Protein AF-A0A933ZRJ1-F1 (afdb_monomer_lite)

Secondary structure (DSSP, 8-state):
--------------------------S----PPPP-TTPEEESSTTTT-EEEE-GGGT-SEE-SSEEEEEEE--TTS-EEEEEEEEEES--STTSEEEEETTEEEEEPPPTTSSS-PPEEEEEPGGG--TTSEEEEEEEETT--TTSPPPPEEEEEEEEEEEEPP---HHHHHHHHHHHHHHHHHHHTSSS--HHHHHHHHHHHHHHHHHHHT-SSPPTTHHHHHHHHHHHHHHHHHHHHHHHHHHHHHHHTT-HHHHHHHHHHHHTT--STTSHHHHHHHHHHHHHHHHHHHS--

pLDDT: mean 83.8, std 17.71, range [32.28, 97.94]

Structure (mmCIF, N/CA/C/O backbone):
data_AF-A0A933ZRJ1-F1
#
_entry.id   AF-A0A933ZRJ1-F1
#
loop_
_atom_site.group_PDB
_atom_site.id
_atom_site.type_symbol
_atom_site.label_atom_id
_atom_site.label_alt_id
_atom_site.label_comp_id
_atom_site.label_asym_id
_atom_site.label_entity_id
_atom_site.label_seq_id
_atom_site.pdbx_PDB_ins_code
_atom_site.Cartn_x
_atom_site.Cartn_y
_atom_site.Cartn_z
_atom_site.occupancy
_atom_site.B_iso_or_equiv
_atom_site.auth_seq_id
_atom_site.auth_comp_id
_atom_site.auth_asym_id
_atom_site.auth_atom_id
_atom_site.pdbx_PDB_model_num
ATOM 1 N N . MET A 1 1 ? 59.105 -4.769 76.595 1.00 37.81 1 MET A N 1
ATOM 2 C CA . MET A 1 1 ? 60.491 -4.328 76.870 1.00 37.81 1 MET A CA 1
ATOM 3 C C . MET A 1 1 ? 60.969 -3.482 75.703 1.00 37.81 1 MET A C 1
ATOM 5 O O . MET A 1 1 ? 60.705 -3.876 74.581 1.00 37.81 1 MET A O 1
ATOM 9 N N . SER A 1 2 ? 61.601 -2.345 76.020 1.00 37.81 2 SER A N 1
ATOM 10 C CA . SER A 1 2 ? 62.546 -1.531 75.225 1.00 37.81 2 SER A CA 1
ATOM 11 C C . SER A 1 2 ? 62.260 -1.289 73.738 1.00 37.81 2 SER A C 1
ATOM 13 O O . SER A 1 2 ? 62.270 -2.204 72.933 1.00 37.81 2 SER A O 1
ATOM 15 N N . ARG A 1 3 ? 61.947 -0.042 73.359 1.00 34.44 3 ARG A N 1
ATOM 16 C CA . ARG A 1 3 ? 62.909 1.022 72.966 1.00 34.44 3 ARG A CA 1
ATOM 17 C C . ARG A 1 3 ? 63.659 0.650 71.675 1.00 34.44 3 ARG A C 1
ATOM 19 O O . ARG A 1 3 ? 64.372 -0.336 71.677 1.00 34.44 3 ARG A O 1
ATOM 26 N N . ALA A 1 4 ? 63.509 1.329 70.541 1.00 35.00 4 ALA A N 1
ATOM 27 C CA . ALA A 1 4 ? 63.627 2.759 70.214 1.00 35.00 4 ALA A CA 1
ATOM 28 C C . ALA A 1 4 ? 64.849 2.955 69.299 1.00 35.00 4 ALA A C 1
ATOM 30 O O . ALA A 1 4 ? 65.874 2.321 69.528 1.00 35.00 4 ALA A O 1
ATOM 31 N N . ARG A 1 5 ? 64.735 3.957 68.411 1.00 36.25 5 ARG A N 1
ATOM 32 C CA . ARG A 1 5 ? 65.813 4.663 67.686 1.00 36.25 5 ARG A CA 1
ATOM 33 C C . ARG A 1 5 ? 66.458 3.877 66.541 1.00 36.25 5 ARG A C 1
ATOM 35 O O . ARG A 1 5 ? 66.619 2.676 66.632 1.00 36.25 5 ARG A O 1
ATOM 42 N N . SER A 1 6 ? 66.943 4.471 65.460 1.00 33.31 6 SER A N 1
ATOM 43 C CA . SER A 1 6 ? 66.844 5.794 64.834 1.00 33.31 6 SER A CA 1
ATOM 44 C C . SER A 1 6 ? 67.725 5.682 63.584 1.00 33.31 6 SER A C 1
ATOM 46 O O . SER A 1 6 ? 68.809 5.126 63.683 1.00 33.31 6 SER A O 1
ATOM 48 N N . ALA A 1 7 ? 67.259 6.252 62.472 1.00 34.75 7 ALA A N 1
ATOM 49 C CA . ALA A 1 7 ? 68.009 7.064 61.507 1.00 34.75 7 ALA A CA 1
ATOM 50 C C . ALA A 1 7 ? 69.385 6.600 60.970 1.00 34.75 7 ALA A C 1
ATOM 52 O O . ALA A 1 7 ? 70.335 6.459 61.727 1.00 34.75 7 ALA A O 1
ATOM 53 N N . ALA A 1 8 ? 69.535 6.585 59.640 1.00 35.47 8 ALA A N 1
ATOM 54 C CA . ALA A 1 8 ? 70.467 7.450 58.890 1.00 35.47 8 ALA A CA 1
ATOM 55 C C . ALA A 1 8 ? 70.560 7.024 57.411 1.00 35.47 8 ALA A C 1
ATOM 57 O O . ALA A 1 8 ? 70.329 5.874 57.055 1.00 35.47 8 ALA A O 1
ATOM 58 N N . ALA A 1 9 ? 70.862 8.009 56.571 1.00 36.50 9 ALA A N 1
ATOM 59 C CA . ALA A 1 9 ? 70.810 8.017 55.116 1.00 36.50 9 ALA A CA 1
ATOM 60 C C . ALA A 1 9 ? 72.123 7.596 54.423 1.00 36.50 9 ALA A C 1
ATOM 62 O O . ALA A 1 9 ? 73.186 7.705 55.023 1.00 36.50 9 ALA A O 1
ATOM 63 N N . ALA A 1 10 ? 72.036 7.244 53.132 1.00 37.94 10 ALA A N 1
ATOM 64 C CA . ALA A 1 10 ? 73.018 7.511 52.057 1.00 37.94 10 ALA A CA 1
ATOM 65 C C . ALA A 1 10 ? 72.392 7.050 50.716 1.00 37.94 10 ALA A C 1
ATOM 67 O O . ALA A 1 10 ? 72.001 5.896 50.594 1.00 37.94 10 ALA A O 1
ATOM 68 N N . VAL A 1 11 ? 71.970 7.943 49.812 1.00 40.00 11 VAL A N 1
ATOM 69 C CA . VAL A 1 11 ? 72.713 8.527 48.668 1.00 40.00 11 VAL A CA 1
ATOM 70 C C . VAL A 1 11 ? 73.372 7.489 47.745 1.00 40.00 11 VAL A C 1
ATOM 72 O O . VAL A 1 11 ? 74.378 6.885 48.097 1.00 40.00 11 VAL A O 1
ATOM 75 N N . GLY A 1 12 ? 72.846 7.380 46.519 1.00 32.28 12 GLY A N 1
ATOM 76 C CA . GLY A 1 12 ? 73.461 6.686 45.385 1.00 32.28 12 GLY A CA 1
ATOM 77 C C . GLY A 1 12 ? 72.698 6.977 44.085 1.00 32.28 12 GLY A C 1
ATOM 78 O O . GLY A 1 12 ? 71.516 6.680 43.982 1.00 32.28 12 GLY A O 1
ATOM 79 N N . PHE A 1 13 ? 73.372 7.637 43.146 1.00 33.53 13 PHE A N 1
ATOM 80 C CA . PHE A 1 13 ? 72.887 8.221 41.887 1.00 33.53 13 PHE A CA 1
ATOM 81 C C . PHE A 1 13 ? 72.583 7.198 40.766 1.00 33.53 13 PHE A C 1
ATOM 83 O O . PHE A 1 13 ? 73.033 6.061 40.840 1.00 33.53 13 PHE A O 1
ATOM 90 N N . THR A 1 14 ? 71.996 7.720 39.670 1.00 37.69 14 THR A N 1
ATOM 91 C CA . THR A 1 14 ? 71.910 7.237 38.257 1.00 37.69 14 THR A CA 1
ATOM 92 C C . THR A 1 14 ? 70.630 6.503 37.825 1.00 37.69 14 THR A C 1
ATOM 94 O O . THR A 1 14 ? 70.103 5.712 38.587 1.00 37.69 14 THR A O 1
ATOM 97 N N . VAL A 1 15 ? 70.041 6.664 36.628 1.00 36.56 15 VAL A N 1
ATOM 98 C CA . VAL A 1 15 ? 70.121 7.585 35.465 1.00 36.56 15 VAL A CA 1
ATOM 99 C C . VAL A 1 15 ? 68.813 7.354 34.661 1.00 36.56 15 VAL A C 1
ATOM 101 O O . VAL A 1 15 ? 68.332 6.231 34.602 1.00 36.56 15 VAL A O 1
ATOM 104 N N . ALA A 1 16 ? 68.273 8.433 34.077 1.00 36.16 16 ALA A N 1
ATOM 105 C CA . ALA A 1 16 ? 67.402 8.577 32.891 1.00 36.16 16 ALA A CA 1
ATOM 106 C C . ALA A 1 16 ? 66.439 7.452 32.426 1.00 36.16 16 ALA A C 1
ATOM 108 O O . ALA A 1 16 ? 66.857 6.345 32.117 1.00 36.16 16 ALA A O 1
ATOM 109 N N . ALA A 1 17 ? 65.189 7.828 32.116 1.00 39.41 17 ALA A N 1
ATOM 110 C CA . ALA A 1 17 ? 64.726 8.089 30.736 1.00 39.41 17 ALA A CA 1
ATOM 111 C C . ALA A 1 17 ? 63.196 7.941 30.585 1.00 39.41 17 ALA A C 1
ATOM 113 O O . ALA A 1 17 ? 62.624 6.924 30.950 1.00 39.41 17 ALA A O 1
ATOM 114 N N . GLY A 1 18 ? 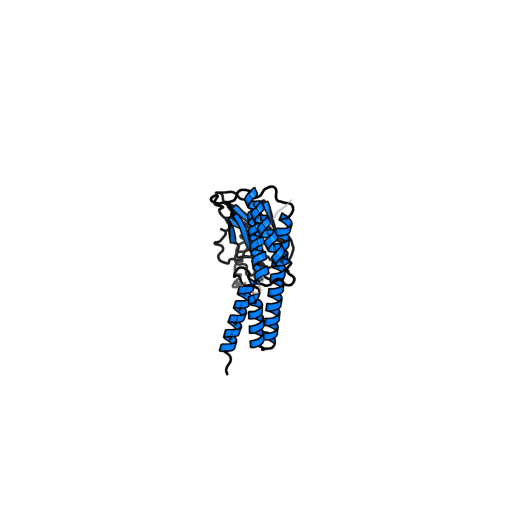62.577 8.939 29.944 1.00 34.72 18 GLY A N 1
ATOM 115 C CA . GLY A 1 18 ? 61.539 8.738 28.926 1.00 34.72 18 GLY A CA 1
ATOM 116 C C . GLY A 1 18 ? 60.135 8.313 29.366 1.00 34.72 18 GLY A C 1
ATOM 117 O O . GLY A 1 18 ? 59.879 7.143 29.599 1.00 34.72 18 GLY A O 1
ATOM 118 N N . LEU A 1 19 ? 59.181 9.246 29.291 1.00 44.22 19 LEU A N 1
ATOM 119 C CA . LEU A 1 19 ? 58.153 9.285 28.232 1.00 44.22 19 LEU A CA 1
ATOM 120 C C . LEU A 1 19 ? 57.057 10.283 28.632 1.00 44.22 19 LEU A C 1
ATOM 122 O O . LEU A 1 19 ? 56.156 9.989 29.414 1.00 44.22 19 LEU A O 1
ATOM 126 N N . LEU A 1 20 ? 57.137 11.483 28.056 1.00 42.12 20 LEU A N 1
ATOM 127 C CA . LEU A 1 20 ? 56.006 12.399 27.965 1.00 42.12 20 LEU A CA 1
ATOM 128 C C . LEU A 1 20 ? 54.986 11.767 27.013 1.00 42.12 20 LEU A C 1
ATOM 130 O O . LEU A 1 20 ? 55.194 11.727 25.800 1.00 42.12 20 LEU A O 1
ATOM 134 N N . GLY A 1 21 ? 53.903 11.237 27.576 1.00 38.00 21 GLY A N 1
ATOM 135 C CA . GLY A 1 21 ? 52.756 10.756 26.819 1.00 38.00 21 GLY A CA 1
ATOM 136 C C . GLY A 1 21 ? 52.056 11.919 26.124 1.00 38.00 21 GLY A C 1
ATOM 137 O O . GLY A 1 21 ? 51.215 12.591 26.714 1.00 38.00 21 GLY A O 1
ATOM 138 N N . VAL A 1 22 ? 52.400 12.146 24.858 1.00 44.69 22 VAL A N 1
ATOM 139 C CA . VAL A 1 22 ? 51.589 12.929 23.926 1.00 44.69 22 VAL A CA 1
ATOM 140 C C . VAL A 1 22 ? 50.299 12.144 23.701 1.00 44.69 22 VAL A C 1
ATOM 142 O O . VAL A 1 22 ? 50.281 11.136 22.995 1.00 44.69 22 VAL A O 1
ATOM 145 N N . THR A 1 23 ? 49.208 12.573 24.331 1.00 45.28 23 THR A N 1
ATOM 146 C CA . THR A 1 23 ? 47.874 12.048 24.042 1.00 45.28 23 THR A CA 1
ATOM 147 C C . THR A 1 23 ? 47.463 12.524 22.652 1.00 45.28 23 THR A C 1
ATOM 149 O O . THR A 1 23 ? 46.969 13.632 22.453 1.00 45.28 23 THR A O 1
ATOM 152 N N . ALA A 1 24 ? 47.697 11.668 21.658 1.00 44.19 24 ALA A N 1
ATOM 153 C CA . ALA A 1 24 ? 47.157 11.831 20.319 1.00 44.19 24 ALA A CA 1
ATOM 154 C C . ALA A 1 24 ? 45.621 11.828 20.401 1.00 44.19 24 ALA A C 1
ATOM 156 O O . ALA A 1 24 ? 44.972 10.787 20.517 1.00 44.19 24 ALA A O 1
ATOM 157 N N . ARG A 1 25 ? 45.035 13.026 20.372 1.00 42.53 25 ARG A N 1
ATOM 158 C CA . ARG A 1 25 ? 43.599 13.255 20.230 1.00 42.53 25 ARG A CA 1
ATOM 159 C C . ARG A 1 25 ? 43.201 12.768 18.837 1.00 42.53 25 ARG A C 1
ATOM 161 O O . ARG A 1 25 ? 43.450 13.450 17.847 1.00 42.53 25 ARG A O 1
ATOM 168 N N . ARG A 1 26 ? 42.644 11.554 18.759 1.00 41.62 26 ARG A N 1
ATOM 169 C CA . ARG A 1 26 ? 42.068 11.001 17.525 1.00 41.62 26 ARG A CA 1
ATOM 170 C C . ARG A 1 26 ? 41.040 11.995 16.959 1.00 41.62 26 ARG A C 1
ATOM 172 O O . ARG A 1 26 ? 40.128 12.379 17.694 1.00 41.62 26 ARG A O 1
ATOM 179 N N . PRO A 1 27 ? 41.160 12.407 15.689 1.00 40.03 27 PRO A N 1
ATOM 180 C CA . PRO A 1 27 ? 40.132 13.195 15.035 1.00 40.03 27 PRO A CA 1
ATOM 181 C C . PRO A 1 27 ? 38.942 12.288 14.693 1.00 40.03 27 PRO A C 1
ATOM 183 O O . PRO A 1 27 ? 39.120 11.216 14.123 1.00 40.03 27 PRO A O 1
ATOM 186 N N . GLY A 1 28 ? 37.735 12.735 15.047 1.00 39.81 28 GLY A N 1
ATOM 187 C CA . GLY A 1 28 ? 36.498 12.319 14.382 1.00 39.81 28 GLY A CA 1
ATOM 188 C C . GLY A 1 28 ? 35.920 10.955 14.759 1.00 39.81 28 GLY A C 1
ATOM 189 O O . GLY A 1 28 ? 35.650 10.149 13.877 1.00 39.81 28 GLY A O 1
ATOM 190 N N . ALA A 1 29 ? 35.642 10.709 16.041 1.00 41.34 29 ALA A N 1
ATOM 191 C CA . ALA A 1 29 ? 34.451 9.923 16.357 1.00 41.34 29 ALA A CA 1
ATOM 192 C C . ALA A 1 29 ? 33.258 10.864 16.154 1.00 41.34 29 ALA A C 1
ATOM 194 O O . ALA A 1 29 ? 32.959 11.682 17.024 1.00 41.34 29 ALA A O 1
ATOM 195 N N . GLU A 1 30 ? 32.657 10.831 14.965 1.00 45.66 30 GLU A N 1
ATOM 196 C CA . GLU A 1 30 ? 31.342 11.425 14.736 1.00 45.66 30 GLU A CA 1
ATOM 197 C C . GLU A 1 30 ? 30.418 10.840 15.807 1.00 45.66 30 GLU A C 1
ATOM 199 O O . GLU A 1 30 ? 30.241 9.623 15.885 1.00 45.66 30 GLU A O 1
ATOM 204 N N . ALA A 1 31 ? 29.975 11.681 16.745 1.00 52.97 31 ALA A N 1
ATOM 205 C CA . ALA A 1 31 ? 29.165 11.228 17.862 1.00 52.97 31 ALA A CA 1
ATOM 206 C C . ALA A 1 31 ? 27.910 10.582 17.276 1.00 52.97 31 ALA A C 1
ATOM 208 O O . ALA A 1 31 ? 27.099 11.273 16.660 1.00 52.97 31 ALA A O 1
ATOM 209 N N . ALA A 1 32 ? 27.791 9.257 17.416 1.00 64.38 32 ALA A N 1
ATOM 210 C CA . ALA A 1 32 ? 26.614 8.531 16.971 1.00 64.38 32 ALA A CA 1
ATOM 211 C C . ALA A 1 32 ? 25.386 9.244 17.545 1.00 64.38 32 ALA A C 1
ATOM 213 O O . ALA A 1 32 ? 25.317 9.475 18.756 1.00 64.38 32 ALA A O 1
ATOM 214 N N . ALA A 1 33 ? 24.472 9.665 16.667 1.00 76.25 33 ALA A N 1
ATOM 215 C CA . ALA A 1 33 ? 23.289 10.395 17.091 1.00 76.25 33 ALA A CA 1
ATOM 216 C C . ALA A 1 33 ? 22.546 9.585 18.173 1.00 76.25 33 ALA A C 1
ATOM 218 O O . ALA A 1 33 ? 22.493 8.353 18.085 1.00 76.25 33 ALA A O 1
ATOM 219 N N . PRO A 1 34 ? 22.023 10.250 19.219 1.00 85.69 34 PRO A N 1
ATOM 220 C CA . PRO A 1 34 ? 21.412 9.560 20.346 1.00 85.69 34 PRO A CA 1
ATOM 221 C C . PRO A 1 34 ? 20.212 8.729 19.883 1.00 85.69 34 PRO A C 1
ATOM 223 O O . PRO A 1 34 ? 19.485 9.136 18.973 1.00 85.69 34 PRO A O 1
ATOM 226 N N . ASP A 1 35 ? 20.006 7.579 20.527 1.00 88.94 35 ASP A N 1
ATOM 227 C CA . ASP A 1 35 ? 18.832 6.741 20.293 1.00 88.94 35 ASP A CA 1
ATOM 228 C C . ASP A 1 35 ? 17.556 7.499 20.679 1.00 88.94 35 ASP A C 1
ATOM 230 O O . ASP A 1 35 ? 17.411 8.002 21.794 1.00 88.94 35 ASP A O 1
ATOM 234 N N . GLN A 1 36 ? 16.631 7.584 19.730 1.00 93.00 36 GLN A N 1
ATOM 235 C CA . GLN A 1 36 ? 15.361 8.289 19.838 1.00 93.00 36 GLN A CA 1
ATOM 236 C C . GLN A 1 36 ? 14.183 7.319 19.941 1.00 93.00 36 GLN A C 1
ATOM 238 O O . GLN A 1 36 ? 13.048 7.716 19.683 1.00 93.00 36 GLN A O 1
ATOM 243 N N . SER A 1 37 ? 14.416 6.066 20.353 1.00 90.38 37 SER A N 1
ATOM 244 C CA . SER A 1 37 ? 13.348 5.066 20.496 1.00 90.38 37 SER A CA 1
ATOM 245 C C . SER A 1 37 ? 12.214 5.493 21.436 1.00 90.38 37 SER A C 1
ATOM 247 O O . SER A 1 37 ? 11.106 5.001 21.311 1.00 90.38 37 SER A O 1
ATOM 249 N N . GLY A 1 38 ? 12.447 6.420 22.374 1.00 88.44 38 GLY A N 1
ATOM 250 C CA . GLY A 1 38 ? 11.398 6.975 23.246 1.00 88.44 38 GLY A CA 1
ATOM 251 C C . GLY A 1 38 ? 10.662 8.196 22.676 1.00 88.44 38 GLY A C 1
ATOM 252 O O . GLY A 1 38 ? 9.654 8.628 23.238 1.00 88.44 38 GLY A O 1
ATOM 253 N N . THR A 1 39 ? 11.154 8.770 21.579 1.00 92.88 39 THR A N 1
ATOM 254 C CA . THR A 1 39 ? 10.621 9.999 20.987 1.00 92.88 39 THR A CA 1
ATOM 255 C C . THR A 1 39 ? 9.405 9.684 20.128 1.00 92.88 39 THR A C 1
ATOM 257 O O . THR A 1 39 ? 9.384 8.708 19.383 1.00 92.88 39 THR A O 1
ATOM 260 N N . THR A 1 40 ? 8.376 10.527 20.221 1.00 93.81 40 THR A N 1
ATOM 261 C CA . THR A 1 40 ? 7.207 10.455 19.340 1.00 93.81 40 THR A CA 1
ATOM 262 C C . THR A 1 40 ? 7.287 11.552 18.292 1.00 93.81 40 THR A C 1
ATOM 264 O O . THR A 1 40 ? 7.382 12.729 18.629 1.00 93.81 40 THR A O 1
ATOM 267 N N . PHE A 1 41 ? 7.247 11.157 17.024 1.00 93.25 41 PHE A N 1
ATOM 268 C CA . PHE A 1 41 ? 7.361 12.049 15.879 1.00 93.25 41 PHE A CA 1
ATOM 269 C C . PHE A 1 41 ? 5.977 12.382 15.308 1.00 93.25 41 PHE A C 1
ATOM 271 O O . PHE A 1 41 ? 5.112 11.506 15.269 1.00 93.25 41 PHE A O 1
ATOM 278 N N . PRO A 1 42 ? 5.733 13.608 14.826 1.00 91.19 42 PRO A N 1
ATOM 279 C CA . PRO A 1 42 ? 4.518 13.903 14.076 1.00 91.19 42 PRO A CA 1
ATOM 280 C C . PRO A 1 42 ? 4.504 13.123 12.753 1.00 91.19 42 PRO A C 1
ATOM 282 O O . PRO A 1 42 ? 5.496 13.064 12.017 1.00 91.19 42 PRO A O 1
ATOM 285 N N . LEU A 1 43 ? 3.370 12.497 12.451 1.00 86.94 43 LEU A N 1
ATOM 286 C CA . LEU A 1 43 ? 3.161 11.769 11.205 1.00 86.94 43 LEU A CA 1
ATOM 287 C C . LEU A 1 43 ? 2.915 12.767 10.061 1.00 86.94 43 LEU A C 1
ATOM 289 O O . LEU A 1 43 ? 2.081 13.656 10.180 1.00 86.94 43 LEU A O 1
ATOM 293 N N . GLY A 1 44 ? 3.629 12.612 8.941 1.00 69.62 44 GLY A N 1
ATOM 294 C CA . GLY A 1 44 ? 3.484 13.461 7.747 1.00 69.62 44 GLY A CA 1
ATOM 295 C C . GLY A 1 44 ? 4.533 14.571 7.630 1.00 69.62 44 GLY A C 1
ATOM 296 O O . GLY A 1 44 ? 4.964 14.881 6.524 1.00 69.62 44 GLY A O 1
ATOM 297 N N . GLU A 1 45 ? 5.053 15.077 8.749 1.00 63.00 45 GLU A N 1
ATOM 298 C CA . GLU A 1 45 ? 6.190 16.018 8.768 1.00 63.00 45 GLU A CA 1
ATOM 299 C C . GLU A 1 45 ? 7.548 15.312 8.696 1.00 63.00 45 GLU A C 1
ATOM 301 O O . GLU A 1 45 ? 8.605 15.938 8.668 1.00 63.00 45 GLU A O 1
ATOM 306 N N . SER A 1 46 ? 7.542 13.980 8.635 1.00 62.12 46 SER A N 1
ATOM 307 C CA . SER A 1 46 ? 8.757 13.175 8.668 1.00 62.12 46 SER A CA 1
ATOM 308 C C . SER A 1 46 ? 9.659 13.385 7.444 1.00 62.12 46 SER A C 1
ATOM 310 O O . SER A 1 46 ? 10.754 12.852 7.440 1.00 62.12 46 SER A O 1
ATOM 312 N N . GLY A 1 47 ? 9.247 14.142 6.416 1.00 58.47 47 GLY A N 1
ATOM 313 C CA . GLY A 1 47 ? 10.160 14.836 5.489 1.00 58.47 47 GLY A CA 1
ATOM 314 C C . GLY A 1 47 ? 11.184 13.977 4.733 1.00 58.47 47 GLY A C 1
ATOM 315 O O . GLY A 1 47 ? 12.215 14.489 4.316 1.00 58.47 47 GLY A O 1
ATOM 316 N N . GLY A 1 48 ? 10.937 12.673 4.571 1.00 77.25 48 GLY A N 1
ATOM 317 C CA . GLY A 1 48 ? 11.898 11.740 3.968 1.00 77.25 48 GLY A CA 1
ATOM 318 C C . GLY A 1 48 ? 12.899 11.109 4.942 1.00 77.25 48 GLY A C 1
ATOM 319 O O . GLY A 1 48 ? 13.718 10.313 4.487 1.00 77.25 48 GLY A O 1
ATOM 320 N N . ARG A 1 49 ? 12.782 11.399 6.244 1.00 89.88 49 ARG A N 1
ATOM 321 C CA . ARG A 1 49 ? 13.579 10.802 7.318 1.00 89.88 49 ARG A CA 1
ATOM 322 C C . ARG A 1 49 ? 13.465 9.284 7.340 1.00 89.88 49 ARG A C 1
ATOM 324 O O . ARG A 1 49 ? 12.409 8.714 7.027 1.00 89.88 49 ARG A O 1
ATOM 331 N N . VAL A 1 50 ? 14.561 8.651 7.734 1.00 92.88 50 VAL A N 1
ATOM 332 C CA . VAL A 1 50 ? 14.697 7.201 7.851 1.00 92.88 50 VAL A CA 1
ATOM 333 C C . VAL A 1 50 ? 14.933 6.851 9.314 1.00 92.88 50 VAL A C 1
ATOM 335 O O . VAL A 1 50 ? 15.978 7.164 9.886 1.00 92.88 50 VAL A O 1
ATOM 338 N N . PHE A 1 51 ? 13.939 6.195 9.904 1.00 94.62 51 PHE A N 1
ATOM 339 C CA . PHE A 1 51 ? 13.919 5.766 11.298 1.00 94.62 51 PHE A CA 1
ATOM 340 C C . PHE A 1 51 ? 14.390 4.322 11.390 1.00 94.62 51 PHE A C 1
ATOM 342 O O . PHE A 1 51 ? 14.046 3.529 10.518 1.00 94.62 51 PHE A O 1
ATOM 349 N N . GLY A 1 52 ? 15.131 3.967 12.432 1.00 94.44 52 GLY A N 1
ATOM 350 C CA . GLY A 1 52 ? 15.522 2.584 12.700 1.00 94.44 52 GLY A CA 1
ATOM 351 C C . GLY A 1 52 ? 16.965 2.463 13.166 1.00 94.44 52 GLY A C 1
ATOM 352 O O . GLY A 1 52 ? 17.486 3.335 13.858 1.00 94.44 52 GLY A O 1
ATOM 353 N N . LEU A 1 53 ? 17.632 1.387 12.769 1.00 92.88 53 LEU A N 1
ATOM 354 C CA . LEU A 1 53 ? 19.001 1.072 13.143 1.00 92.88 53 LEU A CA 1
ATOM 355 C C . LEU A 1 53 ? 19.795 0.555 11.940 1.00 92.88 53 LEU A C 1
ATOM 357 O O . LEU A 1 53 ? 19.334 -0.316 11.214 1.00 92.88 53 LEU A O 1
ATOM 361 N N . GLY A 1 54 ? 21.014 1.064 11.752 1.00 90.25 54 GLY A N 1
ATOM 362 C CA . GLY A 1 54 ? 21.930 0.611 10.700 1.00 90.25 54 GLY A CA 1
ATOM 363 C C . GLY A 1 54 ? 22.313 1.717 9.719 1.00 90.25 54 GLY A C 1
ATOM 364 O O . GLY A 1 54 ? 21.526 2.128 8.870 1.00 90.25 54 GLY A O 1
ATOM 365 N N . VAL A 1 55 ? 23.572 2.161 9.788 1.00 86.44 55 VAL A N 1
ATOM 366 C CA . VAL A 1 55 ? 24.117 3.225 8.918 1.00 86.44 55 VAL A CA 1
ATOM 367 C C . VAL A 1 55 ? 24.019 2.848 7.435 1.00 86.44 55 VAL A C 1
ATOM 369 O O . VAL A 1 55 ? 23.675 3.678 6.599 1.00 86.44 55 VAL A O 1
ATOM 372 N N . HIS A 1 56 ? 24.234 1.571 7.107 1.00 87.81 56 HIS A N 1
ATOM 373 C CA . HIS A 1 56 ? 24.133 1.049 5.742 1.00 87.81 56 HIS A CA 1
ATOM 374 C C . HIS A 1 56 ? 22.707 1.113 5.159 1.00 87.81 56 HIS A C 1
ATOM 376 O O . HIS A 1 56 ? 22.543 1.049 3.942 1.00 87.81 56 HIS A O 1
ATOM 382 N N . LEU A 1 57 ? 21.677 1.281 5.998 1.00 88.88 57 LEU A N 1
ATOM 383 C CA . LEU A 1 57 ? 20.291 1.467 5.559 1.00 88.88 57 LEU A CA 1
ATOM 384 C C . LEU A 1 57 ? 19.949 2.940 5.271 1.00 88.88 57 LEU A C 1
ATOM 386 O O . LEU A 1 57 ? 18.875 3.223 4.728 1.00 88.88 57 LEU A O 1
ATOM 390 N N . GLY A 1 58 ? 20.868 3.866 5.574 1.00 89.25 58 GLY A N 1
ATOM 391 C CA . GLY A 1 58 ? 20.673 5.309 5.435 1.00 89.25 58 GLY A CA 1
ATOM 392 C C . GLY A 1 58 ? 19.797 5.906 6.535 1.00 89.25 58 GLY A C 1
ATOM 393 O O . GLY A 1 58 ? 19.072 6.856 6.265 1.00 89.25 58 GLY A O 1
ATOM 394 N N . VAL A 1 59 ? 19.815 5.316 7.736 1.00 92.19 59 VAL A N 1
ATOM 395 C CA . VAL A 1 59 ? 19.101 5.822 8.917 1.00 92.19 59 VAL A CA 1
ATOM 396 C C . VAL A 1 59 ? 19.673 7.179 9.326 1.00 92.19 59 VAL A C 1
ATOM 398 O O . VAL A 1 59 ? 20.855 7.281 9.647 1.00 92.19 59 VAL A O 1
ATOM 401 N N . ASP A 1 60 ? 18.821 8.201 9.350 1.00 92.25 60 ASP A N 1
ATOM 402 C CA . ASP A 1 60 ? 19.146 9.545 9.851 1.00 92.25 60 ASP A CA 1
ATOM 403 C C . ASP A 1 60 ? 18.564 9.810 11.246 1.00 92.25 60 ASP A C 1
ATOM 405 O O . ASP A 1 60 ? 18.975 10.740 11.939 1.00 92.25 60 ASP A O 1
ATOM 409 N N . THR A 1 61 ? 17.616 8.976 11.675 1.00 93.44 61 THR A N 1
ATOM 410 C CA . THR A 1 61 ? 16.939 9.085 12.962 1.00 93.44 61 THR A CA 1
ATOM 411 C C . THR A 1 61 ? 17.068 7.755 13.689 1.00 93.44 61 THR A C 1
ATOM 413 O O . THR A 1 61 ? 16.210 6.885 13.528 1.00 93.44 61 THR A O 1
ATOM 416 N N . PRO A 1 62 ? 18.152 7.559 14.463 1.00 93.69 62 PRO A N 1
ATOM 417 C CA . PRO A 1 62 ? 18.372 6.307 15.167 1.00 93.69 62 PRO A CA 1
ATOM 418 C C . PRO A 1 62 ? 17.236 6.030 16.149 1.00 93.69 62 PRO A C 1
ATOM 420 O O . PRO A 1 62 ? 17.011 6.796 17.081 1.00 93.69 62 PRO A O 1
ATOM 423 N N . THR A 1 63 ? 16.525 4.936 15.924 1.00 93.00 63 THR A N 1
ATOM 424 C CA . THR A 1 63 ? 15.506 4.368 16.804 1.00 93.00 63 THR A CA 1
ATOM 425 C C . THR A 1 63 ? 15.771 2.872 16.872 1.00 93.00 63 THR A C 1
ATOM 427 O O . THR A 1 63 ? 15.317 2.110 16.017 1.00 93.00 63 THR A O 1
ATOM 430 N N . ARG A 1 64 ? 16.597 2.467 17.838 1.00 91.62 64 ARG A N 1
ATOM 431 C CA . ARG A 1 64 ? 17.066 1.088 17.993 1.00 91.62 64 ARG A CA 1
ATOM 432 C C . ARG A 1 64 ? 15.908 0.096 18.104 1.00 91.62 64 ARG A C 1
ATOM 434 O O . ARG A 1 64 ? 15.871 -0.866 17.339 1.00 91.62 64 ARG A O 1
ATOM 441 N N . ASP A 1 65 ? 14.992 0.346 19.030 1.00 90.88 65 ASP A N 1
ATOM 442 C CA . ASP A 1 65 ? 13.974 -0.629 19.423 1.00 90.88 65 ASP A CA 1
ATOM 443 C C . ASP A 1 65 ? 12.619 -0.281 18.793 1.00 90.88 65 ASP A C 1
ATOM 445 O O . ASP A 1 65 ? 11.962 -1.149 18.229 1.00 90.88 65 ASP A O 1
ATOM 449 N N . ALA A 1 66 ? 12.221 0.998 18.800 1.00 94.31 66 ALA A N 1
ATOM 450 C CA . ALA A 1 66 ? 10.901 1.392 18.312 1.00 94.31 66 ALA A CA 1
ATOM 451 C C . ALA A 1 66 ? 10.858 2.790 17.685 1.00 94.31 66 ALA A C 1
ATOM 453 O O . ALA A 1 66 ? 11.470 3.728 18.182 1.00 94.31 66 ALA A O 1
ATOM 454 N N . ALA A 1 67 ? 10.058 2.958 16.632 1.00 95.62 67 ALA A N 1
ATOM 455 C CA . ALA A 1 67 ? 9.746 4.256 16.038 1.00 95.62 67 ALA A CA 1
ATOM 456 C C . ALA A 1 67 ? 8.280 4.616 16.312 1.00 95.62 67 ALA A C 1
ATOM 458 O O . ALA A 1 67 ? 7.360 3.889 15.922 1.00 95.62 67 ALA A O 1
ATOM 459 N N . HIS A 1 68 ? 8.050 5.747 16.982 1.00 96.31 68 HIS A N 1
ATOM 460 C CA . HIS A 1 68 ? 6.713 6.186 17.375 1.00 96.31 68 HIS A CA 1
ATOM 461 C C . HIS A 1 68 ? 6.244 7.384 16.560 1.00 96.31 68 HIS A C 1
ATOM 463 O O . HIS A 1 68 ? 6.938 8.392 16.471 1.00 96.31 68 HIS A O 1
ATOM 469 N N . PHE A 1 69 ? 5.019 7.315 16.053 1.00 96.06 69 PHE A N 1
ATOM 470 C CA . PHE A 1 69 ? 4.400 8.382 15.279 1.00 96.06 69 PHE A CA 1
ATOM 471 C C . PHE A 1 69 ? 3.072 8.789 15.905 1.00 96.06 69 PHE A C 1
ATOM 473 O O . PHE A 1 69 ? 2.260 7.924 16.231 1.00 96.06 69 PHE A O 1
ATOM 480 N N . ALA A 1 70 ? 2.835 10.088 16.060 1.00 95.06 70 ALA A N 1
ATOM 481 C CA . ALA A 1 70 ? 1.566 10.639 16.514 1.00 95.06 70 ALA A CA 1
ATOM 482 C C . ALA A 1 70 ? 0.826 11.342 15.378 1.00 95.06 70 ALA A C 1
ATOM 484 O O . ALA A 1 70 ? 1.435 11.987 14.525 1.00 95.06 70 ALA A O 1
ATOM 485 N N . PHE A 1 71 ? -0.497 11.231 15.389 1.00 92.88 71 PHE A N 1
ATOM 486 C CA . PHE A 1 71 ? -1.379 11.945 14.476 1.00 92.88 71 PHE A CA 1
ATOM 487 C C . PHE A 1 71 ? -2.722 12.234 15.140 1.00 92.88 71 PHE A C 1
ATOM 489 O O . PHE A 1 71 ? -3.154 11.511 16.041 1.00 92.88 71 PHE A O 1
ATOM 496 N N . GLU A 1 72 ? -3.412 13.263 14.670 1.00 89.62 72 GLU A N 1
ATOM 497 C CA . GLU A 1 72 ? -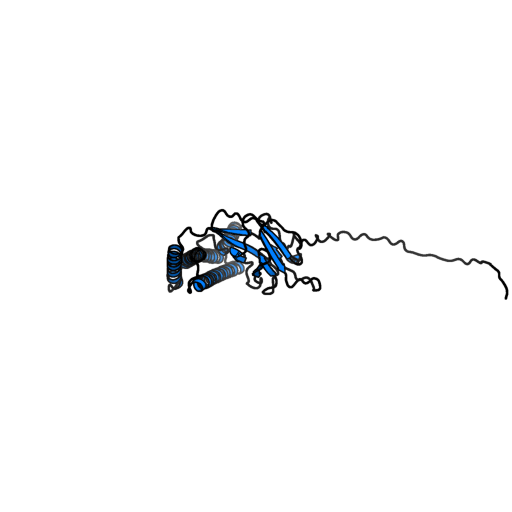4.769 13.562 15.112 1.00 89.62 72 GLU A CA 1
ATOM 498 C C . GLU A 1 72 ? -5.794 12.970 14.147 1.00 89.62 72 GLU A C 1
ATOM 500 O O . GLU A 1 72 ? -5.631 13.002 12.926 1.00 89.62 72 GLU A O 1
ATOM 505 N N . TYR A 1 73 ? -6.859 12.406 14.715 1.00 80.69 73 TYR A N 1
ATOM 506 C CA . TYR A 1 73 ? -7.981 11.852 13.967 1.00 80.69 73 TYR A CA 1
ATOM 507 C C . TYR A 1 73 ? -9.193 12.787 14.108 1.00 80.69 73 TYR A C 1
ATOM 509 O O . TYR A 1 73 ? -9.816 12.816 15.180 1.00 80.69 73 TYR A O 1
ATOM 517 N N . PRO A 1 74 ? -9.535 13.568 13.065 1.00 77.06 74 PRO A N 1
ATOM 518 C CA . PRO A 1 74 ? -10.716 14.416 13.097 1.00 77.06 74 PRO A CA 1
ATOM 519 C C . PRO A 1 74 ? -11.990 13.560 12.956 1.00 77.06 74 PRO A C 1
ATOM 521 O O . PRO A 1 74 ? -12.071 12.738 12.045 1.00 77.06 74 PRO A O 1
ATOM 524 N N . PRO A 1 75 ? -13.024 13.763 13.794 1.00 66.94 75 PRO A N 1
ATOM 525 C CA . PRO A 1 75 ? -14.267 12.982 13.751 1.00 66.94 75 PRO A CA 1
ATOM 526 C C . PRO A 1 75 ? -15.209 13.334 12.582 1.00 66.94 75 PRO A C 1
ATOM 528 O O . PRO A 1 75 ? -16.340 12.861 12.555 1.00 66.94 75 PRO A O 1
ATOM 531 N N . ALA A 1 76 ? -14.798 14.197 11.650 1.00 71.19 76 ALA A N 1
ATOM 532 C CA . ALA A 1 76 ? -15.731 14.923 10.788 1.00 71.19 76 ALA A CA 1
ATOM 533 C C . ALA A 1 76 ? -16.474 14.053 9.756 1.00 71.19 76 ALA A C 1
ATOM 535 O O . ALA A 1 76 ? -17.606 14.380 9.408 1.00 71.19 76 ALA A O 1
ATOM 536 N N . PHE A 1 77 ? -15.876 12.958 9.270 1.00 76.50 77 PHE A N 1
ATOM 537 C CA . PHE A 1 77 ? -16.460 12.149 8.194 1.00 76.50 77 PHE A CA 1
ATOM 538 C C . PHE A 1 77 ? -16.212 10.649 8.399 1.00 76.50 77 PHE A C 1
ATOM 540 O O . PHE A 1 77 ? -15.137 10.273 8.876 1.00 76.50 77 PHE A O 1
ATOM 547 N N . PRO A 1 78 ? -17.157 9.772 8.004 1.00 83.56 78 PRO A N 1
ATOM 548 C CA . PRO A 1 78 ? -16.919 8.336 7.996 1.00 83.56 78 PRO A CA 1
ATOM 549 C C . PRO A 1 78 ? -15.821 8.023 6.972 1.00 83.56 78 PRO A C 1
ATOM 551 O O . PRO A 1 78 ? -15.985 8.220 5.768 1.00 83.56 78 PRO A O 1
ATOM 554 N N . ALA A 1 79 ? -14.672 7.563 7.457 1.00 87.69 79 ALA A N 1
ATOM 555 C CA . ALA A 1 79 ? -13.504 7.288 6.636 1.00 87.69 79 ALA A CA 1
ATOM 556 C C . ALA A 1 79 ? -12.724 6.083 7.166 1.00 87.69 79 ALA A C 1
ATOM 558 O O . ALA A 1 79 ? -12.769 5.743 8.350 1.00 87.69 79 ALA A O 1
ATOM 559 N N . VAL A 1 80 ? -11.972 5.450 6.271 1.00 89.75 80 VAL A N 1
ATOM 560 C CA . VAL A 1 80 ? -10.982 4.427 6.603 1.00 89.75 80 VAL A CA 1
ATOM 561 C C . VAL A 1 80 ? -9.602 5.025 6.414 1.00 89.75 80 VAL A C 1
ATOM 563 O O . VAL A 1 80 ? -9.311 5.645 5.390 1.00 89.75 80 VAL A O 1
ATOM 566 N N . TYR A 1 81 ? -8.742 4.800 7.400 1.00 91.06 81 TYR A N 1
ATOM 567 C CA . TYR A 1 81 ? -7.365 5.260 7.372 1.00 91.06 81 TYR A CA 1
ATOM 568 C C . TYR A 1 81 ? -6.435 4.098 7.083 1.00 91.06 81 TYR A C 1
ATOM 570 O O . TYR A 1 81 ? -6.594 2.989 7.600 1.00 91.06 81 TYR A O 1
ATOM 578 N N . PHE A 1 82 ? -5.435 4.381 6.269 1.00 92.31 82 PHE A N 1
ATOM 579 C CA . PHE A 1 82 ? -4.371 3.463 5.938 1.00 92.31 82 PHE A CA 1
ATOM 580 C C . PHE A 1 82 ? -3.037 4.102 6.292 1.00 92.31 82 PHE A C 1
ATOM 582 O O . PHE A 1 82 ? -2.752 5.228 5.892 1.00 92.31 82 PHE A O 1
ATOM 589 N N . LEU A 1 83 ? -2.218 3.364 7.025 1.00 94.00 83 LEU A N 1
ATOM 590 C CA . LEU A 1 83 ? -0.822 3.685 7.250 1.00 94.00 83 LEU A CA 1
ATOM 591 C C . LEU A 1 83 ? -0.017 3.183 6.053 1.00 94.00 83 LEU A C 1
ATOM 593 O O . LEU A 1 83 ? -0.006 1.979 5.796 1.00 94.00 83 LEU A O 1
ATOM 597 N N . ARG A 1 84 ? 0.641 4.088 5.331 1.00 92.88 84 ARG A N 1
ATOM 598 C CA . ARG A 1 84 ? 1.583 3.773 4.249 1.00 92.88 84 ARG A CA 1
ATOM 599 C C . ARG A 1 84 ? 3.004 4.019 4.721 1.00 92.88 84 ARG A C 1
ATOM 601 O O . ARG A 1 84 ? 3.255 4.992 5.426 1.00 92.88 84 ARG A O 1
ATOM 608 N N . PHE A 1 85 ? 3.917 3.133 4.356 1.00 92.88 85 PHE A N 1
ATOM 609 C CA . PHE A 1 85 ? 5.327 3.240 4.717 1.00 92.88 85 PHE A CA 1
ATOM 610 C C . PHE A 1 85 ? 6.192 2.382 3.794 1.00 92.88 85 PHE A C 1
ATOM 612 O O . PHE A 1 85 ? 5.709 1.476 3.116 1.00 92.88 85 PHE A O 1
ATOM 619 N N . LEU A 1 86 ? 7.492 2.645 3.785 1.00 90.94 86 LEU A N 1
ATOM 620 C CA . LEU A 1 86 ? 8.501 1.767 3.204 1.00 90.94 86 LEU A CA 1
ATOM 621 C C . LEU A 1 86 ? 9.378 1.196 4.315 1.00 90.94 86 LEU A C 1
ATOM 623 O O . LEU A 1 86 ? 9.589 1.848 5.337 1.00 90.94 86 LEU A O 1
ATOM 627 N N . ALA A 1 87 ? 9.906 -0.001 4.079 1.00 92.06 87 ALA A N 1
ATOM 628 C CA . ALA A 1 87 ? 10.818 -0.684 4.986 1.00 92.06 87 ALA A CA 1
ATOM 629 C C . ALA A 1 87 ? 12.101 -1.108 4.258 1.00 92.06 87 ALA A C 1
ATOM 631 O O . ALA A 1 87 ? 12.079 -1.289 3.037 1.00 92.06 87 ALA A O 1
ATOM 632 N N . ARG A 1 88 ? 13.202 -1.229 5.003 1.00 90.50 88 ARG A N 1
ATOM 633 C CA . ARG A 1 88 ? 14.489 -1.797 4.569 1.00 90.50 88 ARG A CA 1
ATOM 634 C C . ARG A 1 88 ? 15.136 -2.568 5.716 1.00 90.50 88 ARG A C 1
ATOM 636 O O . ARG A 1 88 ? 14.955 -2.183 6.868 1.00 90.50 88 ARG A O 1
ATOM 643 N N . GLY A 1 89 ? 15.892 -3.614 5.404 1.00 89.50 89 GLY A N 1
ATOM 644 C CA . GLY A 1 89 ? 16.624 -4.412 6.396 1.00 89.50 89 GLY A CA 1
ATOM 645 C C . GLY A 1 89 ? 15.747 -5.297 7.286 1.00 89.50 89 GLY A C 1
ATOM 646 O O . GLY A 1 89 ? 16.270 -5.951 8.167 1.00 89.50 89 GLY A O 1
ATOM 647 N N . VAL A 1 90 ? 14.430 -5.346 7.052 1.00 91.00 90 VAL A N 1
ATOM 648 C CA . VAL A 1 90 ? 13.528 -6.265 7.762 1.00 91.00 90 VAL A CA 1
ATOM 649 C C . VAL A 1 90 ? 13.581 -7.616 7.061 1.00 91.00 90 VAL A C 1
ATOM 651 O O . VAL A 1 90 ? 13.118 -7.744 5.924 1.00 91.00 90 VAL A O 1
ATOM 654 N N . GLU A 1 91 ? 14.129 -8.624 7.726 1.00 87.94 91 GLU A N 1
ATOM 655 C CA . GLU A 1 91 ? 14.377 -9.942 7.141 1.00 87.94 91 GLU A CA 1
ATOM 656 C C . GLU A 1 91 ? 13.333 -10.962 7.603 1.00 87.94 91 GLU A C 1
ATOM 658 O O . GLU A 1 91 ? 12.863 -11.798 6.831 1.00 87.94 91 GLU A O 1
ATOM 663 N N . LYS A 1 92 ? 12.905 -10.910 8.865 1.00 88.94 92 LYS A N 1
ATOM 664 C CA . LYS A 1 92 ? 12.044 -11.961 9.425 1.00 88.94 92 LYS A CA 1
ATOM 665 C C . LYS A 1 92 ? 10.594 -11.509 9.500 1.00 88.94 92 LYS A C 1
ATOM 667 O O . LYS A 1 92 ? 10.255 -10.370 9.817 1.00 88.94 92 LYS A O 1
ATOM 672 N N . LYS A 1 93 ? 9.676 -12.439 9.225 1.00 87.56 93 LYS A N 1
ATOM 673 C CA . LYS A 1 93 ? 8.249 -12.192 9.452 1.00 87.56 93 LYS A CA 1
ATOM 674 C C . LYS A 1 93 ? 8.022 -11.969 10.949 1.00 87.56 93 LYS A C 1
ATOM 676 O O . LYS A 1 93 ? 8.375 -12.832 11.745 1.00 87.56 93 LYS A O 1
ATOM 681 N N . GLY A 1 94 ? 7.373 -10.860 11.300 1.00 88.69 94 GLY A N 1
ATOM 682 C CA . GLY A 1 94 ? 7.121 -10.499 12.700 1.00 88.69 94 GLY A CA 1
ATOM 683 C C . GLY A 1 94 ? 8.300 -9.809 13.384 1.00 88.69 94 GLY A C 1
ATOM 684 O O . GLY A 1 94 ? 8.208 -9.527 14.568 1.00 88.69 94 GLY A O 1
ATOM 685 N N . GLU A 1 95 ? 9.378 -9.509 12.655 1.00 92.06 95 GLU A N 1
ATOM 686 C CA . GLU A 1 95 ? 10.513 -8.777 13.215 1.00 92.06 95 GLU A CA 1
ATOM 687 C C . GLU A 1 95 ? 10.110 -7.391 13.703 1.00 92.06 95 GLU A C 1
ATOM 689 O O . GLU A 1 95 ? 10.370 -7.038 14.847 1.00 92.06 95 GLU A O 1
ATOM 694 N N . VAL A 1 96 ? 9.395 -6.649 12.857 1.00 94.38 96 VAL A N 1
ATOM 695 C CA . VAL A 1 96 ? 8.838 -5.348 13.215 1.00 94.38 96 VAL A CA 1
ATOM 696 C C . VAL A 1 96 ? 7.320 -5.458 13.292 1.00 94.38 96 VAL A C 1
ATOM 698 O O . VAL A 1 96 ? 6.639 -5.648 12.277 1.00 94.38 96 VAL A O 1
ATOM 701 N N . GLU A 1 97 ? 6.778 -5.344 14.498 1.00 96.19 97 GLU A N 1
ATOM 702 C CA . GLU A 1 97 ? 5.342 -5.290 14.749 1.00 96.19 97 GLU A CA 1
ATOM 703 C C . GLU A 1 97 ? 4.827 -3.855 14.660 1.00 96.19 97 GLU A C 1
ATOM 705 O O . GLU A 1 97 ? 5.530 -2.892 14.961 1.00 96.19 97 GLU A O 1
ATOM 710 N N . VAL A 1 98 ? 3.580 -3.704 14.215 1.00 97.50 98 VAL A N 1
ATOM 711 C CA . VAL A 1 98 ? 2.919 -2.405 14.114 1.00 97.50 98 VAL A CA 1
ATOM 712 C C . VAL A 1 98 ? 1.734 -2.373 15.063 1.00 97.50 98 VAL A C 1
ATOM 714 O O . VAL A 1 98 ? 0.808 -3.180 14.943 1.00 97.50 98 VAL A O 1
ATOM 717 N N . ALA A 1 99 ? 1.734 -1.405 15.976 1.00 97.69 99 ALA A N 1
ATOM 718 C CA . ALA A 1 99 ? 0.664 -1.191 16.941 1.00 97.69 99 ALA A CA 1
ATOM 719 C C . ALA A 1 99 ? 0.015 0.187 16.773 1.00 97.69 99 ALA A C 1
ATOM 721 O O . ALA A 1 99 ? 0.687 1.178 16.497 1.00 97.69 99 ALA A O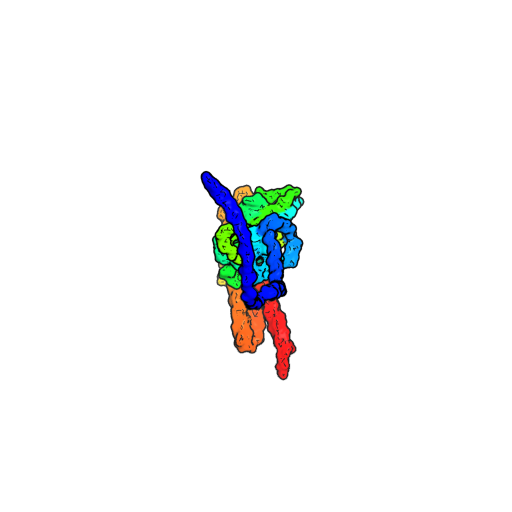 1
ATOM 722 N N . LEU A 1 100 ? -1.299 0.255 16.987 1.00 97.50 100 LEU A N 1
ATOM 723 C CA . LEU A 1 100 ? -2.083 1.485 17.061 1.00 97.50 100 LEU A CA 1
ATOM 724 C C . LEU A 1 100 ? -2.643 1.627 18.474 1.00 97.50 100 LEU A C 1
ATOM 726 O O . LEU A 1 100 ? -3.375 0.758 18.947 1.00 97.50 100 LEU A O 1
ATOM 730 N N . ASN A 1 101 ? -2.308 2.726 19.147 1.00 96.50 101 ASN A N 1
ATOM 731 C CA . ASN A 1 101 ? -2.742 3.022 20.515 1.00 96.50 101 ASN A CA 1
ATOM 732 C C . ASN A 1 101 ? -2.475 1.862 21.497 1.00 96.50 101 ASN A C 1
ATOM 734 O O . ASN A 1 101 ? -3.275 1.600 22.394 1.00 96.50 101 ASN A O 1
ATOM 738 N N . GLY A 1 102 ? -1.352 1.159 21.302 1.00 95.19 102 GLY A N 1
ATOM 739 C CA . GLY A 1 102 ? -0.928 0.008 22.107 1.00 95.19 102 GLY A CA 1
ATOM 740 C C . GLY A 1 102 ? -1.546 -1.337 21.708 1.00 95.19 102 GLY A C 1
ATOM 741 O O . GLY A 1 102 ? -1.189 -2.352 22.289 1.00 95.19 102 GLY A O 1
ATOM 742 N N . SER A 1 103 ? -2.452 -1.375 20.727 1.00 97.44 103 SER A N 1
ATOM 743 C CA . SER A 1 103 ? -3.025 -2.623 20.206 1.00 97.44 103 SER A CA 1
ATOM 744 C C . SER A 1 103 ? -2.333 -3.044 18.905 1.00 97.44 103 SER A C 1
ATOM 746 O O . SER A 1 103 ? -2.214 -2.206 18.008 1.00 97.44 103 SER A O 1
ATOM 748 N N . PRO A 1 104 ? -1.912 -4.312 18.744 1.00 96.25 104 PRO A N 1
ATOM 749 C CA . PRO A 1 104 ? -1.277 -4.780 17.515 1.00 96.25 104 PRO A CA 1
ATOM 750 C C . PRO A 1 104 ? -2.269 -4.747 16.344 1.00 96.25 104 PRO A C 1
ATOM 752 O O . PRO A 1 104 ? -3.419 -5.176 16.466 1.00 96.25 104 PRO A O 1
ATOM 755 N N . ILE A 1 105 ? -1.822 -4.231 15.199 1.00 95.88 105 ILE A N 1
ATOM 756 C CA . ILE A 1 105 ? -2.624 -4.118 13.969 1.00 95.88 105 ILE A CA 1
ATOM 757 C C . ILE A 1 105 ? -2.007 -4.855 12.776 1.00 95.88 105 ILE A C 1
ATOM 759 O O . ILE A 1 105 ? -2.680 -5.053 11.764 1.00 95.88 105 ILE A O 1
ATOM 763 N N . GLY A 1 106 ? -0.748 -5.277 12.881 1.00 94.19 106 GLY A N 1
ATOM 764 C CA . GLY A 1 106 ? -0.057 -6.037 11.848 1.00 94.19 106 GLY A CA 1
ATOM 765 C C . GLY A 1 106 ? 1.444 -6.099 12.094 1.00 94.19 106 GLY A C 1
ATOM 766 O O . GLY A 1 106 ? 1.924 -5.734 13.161 1.00 94.19 106 GLY A O 1
ATOM 767 N N . SER A 1 107 ? 2.182 -6.539 11.083 1.00 94.62 107 SER A N 1
ATOM 768 C CA . SER A 1 107 ? 3.643 -6.532 11.077 1.00 94.62 107 SER A CA 1
ATOM 769 C C . SER A 1 107 ? 4.165 -6.077 9.722 1.00 94.62 107 SER A C 1
ATOM 771 O O . SER A 1 107 ? 3.473 -6.171 8.700 1.00 94.62 107 SER A O 1
ATOM 773 N N . VAL A 1 108 ? 5.386 -5.557 9.726 1.00 93.19 108 VAL A N 1
ATOM 774 C CA . VAL A 1 108 ? 6.119 -5.206 8.516 1.00 93.19 108 VAL A CA 1
ATOM 775 C C . VAL A 1 108 ? 6.490 -6.492 7.786 1.00 93.19 108 VAL A C 1
ATOM 777 O O . VAL A 1 108 ? 6.980 -7.455 8.380 1.00 93.19 108 VAL A O 1
ATOM 780 N N . LYS A 1 109 ? 6.222 -6.529 6.482 1.00 89.94 109 LYS A N 1
ATOM 781 C CA . LYS A 1 109 ? 6.618 -7.647 5.628 1.00 89.94 109 LYS A CA 1
ATOM 782 C C . LYS A 1 109 ? 8.124 -7.589 5.353 1.00 89.94 109 LYS A C 1
ATOM 784 O O . LYS A 1 109 ? 8.617 -6.483 5.107 1.00 89.94 109 LYS A O 1
ATOM 789 N N . PRO A 1 110 ? 8.812 -8.744 5.332 1.00 86.62 110 PRO A N 1
ATOM 790 C CA . PRO A 1 110 ? 10.217 -8.823 4.956 1.00 86.62 110 PRO A CA 1
ATOM 791 C C . PRO A 1 110 ? 10.532 -8.255 3.571 1.00 86.62 110 PRO A C 1
ATOM 793 O O . PRO A 1 110 ? 9.708 -8.340 2.660 1.00 86.62 110 PRO A O 1
ATOM 796 N N . GLU A 1 111 ? 11.756 -7.757 3.399 1.00 71.75 111 GLU A N 1
ATOM 797 C CA . GLU A 1 111 ? 12.278 -7.228 2.128 1.00 71.75 111 GLU A CA 1
ATOM 798 C C . GLU A 1 111 ? 12.604 -8.333 1.097 1.00 71.75 111 GLU A C 1
ATOM 800 O O . GLU A 1 111 ? 12.880 -8.029 -0.058 1.00 71.75 111 GLU A O 1
ATOM 805 N N . PHE A 1 112 ? 12.515 -9.621 1.463 1.00 59.81 112 PHE A N 1
ATOM 806 C CA . PHE A 1 112 ? 12.735 -10.745 0.534 1.00 59.81 112 PHE A CA 1
ATOM 807 C C . PHE A 1 112 ? 11.716 -10.822 -0.618 1.00 59.81 112 PHE A C 1
ATOM 809 O O . PHE A 1 112 ? 11.982 -11.481 -1.622 1.00 59.81 112 PHE A O 1
ATOM 816 N N . ASP A 1 113 ? 10.568 -10.146 -0.508 1.00 53.69 113 ASP A N 1
ATOM 817 C CA . ASP A 1 113 ? 9.745 -9.842 -1.680 1.00 53.69 113 ASP A CA 1
ATOM 818 C C . ASP A 1 113 ? 10.515 -8.792 -2.500 1.00 53.69 113 ASP A C 1
ATOM 820 O O . ASP A 1 113 ? 10.579 -7.647 -2.073 1.00 53.69 113 ASP A O 1
ATOM 824 N N . GLU A 1 114 ? 11.097 -9.192 -3.645 1.00 45.56 114 GLU A N 1
ATOM 825 C CA . GLU A 1 114 ? 12.146 -8.545 -4.486 1.00 45.56 114 GLU A CA 1
ATOM 826 C C . GLU A 1 114 ? 12.004 -7.043 -4.854 1.00 45.56 114 GLU A C 1
ATOM 828 O O . GLU A 1 114 ? 12.734 -6.504 -5.687 1.00 45.56 114 GLU A O 1
ATOM 833 N N . HIS A 1 115 ? 11.047 -6.325 -4.292 1.00 48.22 115 HIS A N 1
ATOM 834 C CA . HIS A 1 115 ? 10.732 -4.951 -4.601 1.00 48.22 115 HIS A CA 1
ATOM 835 C C . HIS A 1 115 ? 10.635 -4.193 -3.282 1.00 48.22 115 HIS A C 1
ATOM 837 O O . HIS A 1 115 ? 9.853 -4.572 -2.415 1.00 48.22 115 HIS A O 1
ATOM 843 N N . ARG A 1 116 ? 11.364 -3.069 -3.166 1.00 59.25 116 ARG A N 1
ATOM 844 C CA . ARG A 1 116 ? 11.116 -2.011 -2.168 1.00 59.25 116 ARG A CA 1
ATOM 845 C C . ARG A 1 116 ? 9.672 -1.531 -2.314 1.00 59.25 116 ARG A C 1
ATOM 847 O O . ARG A 1 116 ? 9.395 -0.561 -3.023 1.00 59.25 116 ARG A O 1
ATOM 854 N N . ARG A 1 117 ? 8.745 -2.292 -1.745 1.00 71.62 117 ARG A N 1
ATOM 855 C CA . ARG A 1 117 ? 7.315 -2.135 -1.938 1.00 71.62 117 ARG A CA 1
ATOM 856 C C . ARG A 1 117 ? 6.810 -1.294 -0.795 1.00 71.62 117 ARG A C 1
ATOM 858 O O . ARG A 1 117 ? 7.051 -1.584 0.374 1.00 71.62 117 ARG A O 1
ATOM 865 N N . GLU A 1 118 ? 6.118 -0.233 -1.164 1.00 84.44 118 GLU A N 1
ATOM 866 C CA . GLU A 1 118 ? 5.350 0.523 -0.201 1.00 84.44 118 GLU A CA 1
ATOM 867 C C . GLU A 1 118 ? 4.304 -0.410 0.408 1.00 84.44 118 GLU A C 1
ATOM 869 O O . GLU A 1 118 ? 3.545 -1.082 -0.295 1.00 84.44 118 GLU A O 1
ATOM 874 N N . GLN A 1 119 ? 4.335 -0.508 1.727 1.00 89.00 119 GLN A N 1
ATOM 875 C CA . GLN A 1 119 ? 3.443 -1.343 2.500 1.00 89.00 119 GLN A CA 1
ATOM 876 C C . GLN A 1 119 ? 2.300 -0.487 3.024 1.00 89.00 119 GLN A C 1
ATOM 878 O O . GLN A 1 119 ? 2.478 0.686 3.355 1.00 89.00 119 GLN A O 1
ATOM 883 N N . GLN A 1 120 ? 1.121 -1.096 3.102 1.00 90.12 120 GLN A N 1
ATOM 884 C CA . GLN A 1 120 ? -0.082 -0.441 3.580 1.00 90.12 120 GLN A CA 1
ATOM 885 C C . GLN A 1 120 ? -0.759 -1.300 4.645 1.00 90.12 120 GLN A C 1
ATOM 887 O O . GLN A 1 120 ? -1.044 -2.477 4.414 1.00 90.12 120 GLN A O 1
ATOM 892 N N . LEU A 1 121 ? -1.049 -0.699 5.798 1.00 92.69 121 LEU A N 1
ATOM 893 C CA . LEU A 1 121 ? -1.813 -1.315 6.879 1.00 92.69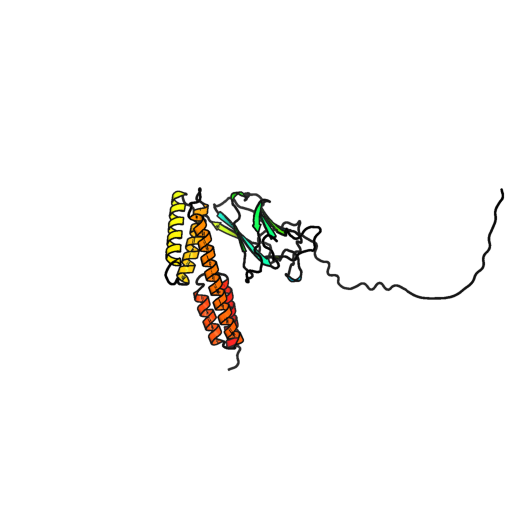 121 LEU A CA 1
ATOM 894 C C . LEU A 1 121 ? -3.078 -0.507 7.139 1.00 92.69 121 LEU A C 1
ATOM 896 O O . LEU A 1 121 ? -3.035 0.706 7.331 1.00 92.69 121 LEU A O 1
ATOM 900 N N . LYS A 1 122 ? -4.224 -1.185 7.148 1.00 92.00 122 LYS A N 1
ATOM 901 C CA . LYS A 1 122 ? -5.495 -0.563 7.513 1.00 92.00 122 LYS A CA 1
ATOM 902 C C . LYS A 1 122 ? -5.510 -0.289 9.015 1.00 92.00 122 LYS A C 1
ATOM 904 O O . LYS A 1 122 ? -5.280 -1.204 9.802 1.00 92.00 122 LYS A O 1
ATOM 909 N N . LEU A 1 123 ? -5.845 0.936 9.403 1.00 93.62 123 LEU A N 1
ATOM 910 C CA . LEU A 1 123 ? -6.056 1.305 10.796 1.00 93.62 123 LEU A CA 1
ATOM 911 C C . LEU A 1 123 ? -7.484 0.921 11.213 1.00 93.62 123 LEU A C 1
ATOM 913 O O . LEU A 1 123 ? -8.446 1.420 10.621 1.00 93.62 123 LEU A O 1
ATOM 917 N N . PRO A 1 124 ? -7.669 0.024 12.200 1.00 91.31 124 PRO A N 1
ATOM 918 C CA . PRO A 1 124 ? -9.002 -0.343 12.659 1.00 91.31 124 PRO A CA 1
ATOM 919 C C . PRO A 1 124 ? -9.691 0.853 13.320 1.00 91.31 124 PRO A C 1
ATOM 921 O O . PRO A 1 124 ? -9.202 1.370 14.324 1.00 91.31 124 PRO A O 1
ATOM 924 N N . SER A 1 125 ? -10.854 1.252 12.803 1.00 87.88 125 SER A N 1
ATOM 925 C CA . SER A 1 125 ? -11.628 2.392 13.319 1.00 87.88 125 SER A CA 1
ATOM 926 C C . SER A 1 125 ? -11.945 2.266 14.811 1.00 87.88 125 SER A C 1
ATOM 928 O O . SER A 1 125 ? -11.828 3.241 15.542 1.00 87.88 125 SER A O 1
ATOM 930 N N . ARG A 1 126 ? -12.231 1.046 15.288 1.00 89.31 126 ARG A N 1
ATOM 931 C CA . ARG A 1 126 ? -12.470 0.733 16.711 1.00 89.31 126 ARG A CA 1
ATOM 932 C C . ARG A 1 126 ? -11.305 1.067 17.654 1.00 89.31 126 ARG A C 1
ATOM 934 O O . ARG A 1 126 ? -11.502 1.106 18.861 1.00 89.31 126 ARG A O 1
ATOM 941 N N . LEU A 1 127 ? -10.091 1.220 17.121 1.00 93.19 127 LEU A N 1
ATOM 942 C CA . LEU A 1 127 ? -8.892 1.557 17.890 1.00 93.19 127 LEU A CA 1
ATOM 943 C C . LEU A 1 127 ? -8.533 3.043 17.783 1.00 93.19 127 LEU A C 1
ATOM 945 O O . LEU A 1 127 ? -7.670 3.496 18.533 1.00 93.19 127 LEU A O 1
ATOM 949 N N . LEU A 1 128 ? -9.157 3.792 16.867 1.00 91.75 128 LEU A N 1
ATOM 950 C CA . LEU A 1 128 ? -8.924 5.224 16.707 1.00 91.75 128 LEU A CA 1
ATOM 951 C C . LEU A 1 128 ? -9.621 6.007 17.822 1.00 91.75 128 LEU A C 1
ATOM 953 O O . LEU A 1 128 ? -10.739 5.698 18.226 1.00 91.75 128 LEU A O 1
ATOM 957 N N . ARG A 1 129 ? -8.947 7.050 18.302 1.00 91.31 129 ARG A N 1
ATOM 958 C CA . ARG A 1 129 ? -9.420 7.967 19.341 1.00 91.31 129 ARG A CA 1
ATOM 959 C C . ARG A 1 129 ? -9.737 9.318 18.691 1.00 91.31 129 ARG A C 1
ATOM 961 O O . ARG A 1 129 ? -8.796 10.040 18.362 1.00 91.31 129 ARG A O 1
ATOM 968 N N . PRO A 1 130 ? -11.016 9.650 18.438 1.00 88.25 130 PRO A N 1
ATOM 969 C CA . PRO A 1 130 ? -11.379 10.913 17.801 1.00 88.25 130 PRO A CA 1
ATOM 970 C C . PRO A 1 130 ? -11.048 12.102 18.702 1.00 88.25 130 PRO A C 1
ATOM 972 O O . PRO A 1 130 ? -11.281 12.042 19.907 1.00 88.25 130 PRO A O 1
ATOM 975 N N . GLY A 1 131 ? -10.497 13.171 18.121 1.00 84.38 131 GLY A N 1
ATOM 976 C CA . GLY A 1 131 ? -10.149 14.394 18.858 1.00 84.38 131 GLY A CA 1
ATOM 977 C C . GLY A 1 131 ? -9.013 14.238 19.878 1.00 84.38 131 GLY A C 1
ATOM 978 O O . GLY A 1 131 ? -8.767 15.152 20.657 1.00 84.38 131 GLY A O 1
ATOM 979 N N . MET A 1 132 ? -8.322 13.095 19.888 1.00 88.94 132 MET A N 1
ATOM 980 C CA . MET A 1 132 ? -7.144 12.844 20.718 1.00 88.94 132 MET A CA 1
ATOM 981 C C . MET A 1 132 ? -5.963 12.402 19.842 1.00 88.94 132 MET A C 1
ATOM 983 O O . MET A 1 132 ? -6.180 11.792 18.787 1.00 88.94 132 MET A O 1
ATOM 987 N N . PRO A 1 133 ? -4.712 12.628 20.282 1.00 91.12 133 PRO A N 1
ATOM 988 C CA . PRO A 1 133 ? -3.545 12.073 19.612 1.00 91.12 133 PRO A CA 1
ATOM 989 C C . PRO A 1 133 ? -3.607 10.543 19.568 1.00 91.12 133 PRO A C 1
ATOM 991 O O . PRO A 1 133 ? -3.708 9.863 20.594 1.00 91.12 133 PRO A O 1
ATOM 994 N N . ASN A 1 134 ? -3.537 10.001 18.359 1.00 94.69 134 ASN A N 1
ATOM 995 C CA . ASN A 1 134 ? -3.377 8.582 18.089 1.00 94.69 134 ASN A CA 1
ATOM 996 C C . ASN A 1 134 ? -1.894 8.287 17.888 1.00 94.69 134 ASN A C 1
ATOM 998 O O . ASN A 1 134 ? -1.188 9.081 17.272 1.00 94.69 134 ASN A O 1
ATOM 1002 N N . ARG A 1 135 ? -1.423 7.140 18.380 1.00 96.12 135 ARG A N 1
ATOM 1003 C CA . ARG A 1 135 ? -0.017 6.731 18.292 1.00 96.12 135 ARG A CA 1
ATOM 1004 C C . ARG A 1 135 ? 0.120 5.440 17.499 1.00 96.12 135 ARG A C 1
ATOM 1006 O O . ARG A 1 135 ? -0.444 4.419 17.887 1.00 96.12 135 ARG A O 1
ATOM 1013 N N . VAL A 1 136 ? 0.901 5.484 16.427 1.00 96.81 136 VAL A N 1
ATOM 1014 C CA . VAL A 1 136 ? 1.401 4.304 15.717 1.00 96.81 136 VAL A CA 1
ATOM 1015 C C . VAL A 1 136 ? 2.803 3.996 16.215 1.00 96.81 136 VAL A C 1
ATOM 1017 O O . VAL A 1 136 ? 3.613 4.902 16.403 1.00 96.81 136 VAL A O 1
ATOM 1020 N N . VAL A 1 137 ? 3.095 2.722 16.429 1.00 97.25 137 VAL A N 1
ATOM 1021 C CA . VAL A 1 137 ? 4.417 2.250 16.834 1.00 97.25 137 VAL A CA 1
ATOM 1022 C C . VAL A 1 137 ? 4.867 1.169 15.872 1.00 97.25 137 VAL A C 1
ATOM 1024 O O . VAL A 1 137 ? 4.110 0.233 15.638 1.00 97.25 137 VAL A O 1
ATOM 1027 N N . PHE A 1 138 ? 6.076 1.316 15.340 1.00 97.06 138 PHE A N 1
ATOM 1028 C CA . PHE A 1 138 ? 6.832 0.228 14.730 1.00 97.06 138 PHE A CA 1
ATOM 1029 C C . PHE A 1 138 ? 7.817 -0.267 15.782 1.00 97.06 138 PHE A C 1
ATOM 1031 O O . PHE A 1 138 ? 8.675 0.508 16.195 1.00 97.06 138 PHE A O 1
ATOM 1038 N N . ASP A 1 139 ? 7.654 -1.499 16.242 1.00 95.38 139 ASP A N 1
ATOM 1039 C CA . ASP A 1 139 ? 8.432 -2.093 17.330 1.00 95.38 139 ASP A CA 1
ATOM 1040 C C . ASP A 1 139 ? 9.245 -3.267 16.788 1.00 95.38 139 ASP A C 1
ATOM 1042 O O . ASP A 1 139 ? 8.664 -4.239 16.299 1.00 95.38 139 ASP A O 1
ATOM 1046 N N . ASN A 1 140 ? 10.574 -3.167 16.815 1.00 93.88 140 ASN A N 1
ATOM 1047 C CA . ASN A 1 140 ? 11.441 -4.272 16.437 1.00 93.88 140 ASN A CA 1
ATOM 1048 C C . ASN A 1 140 ? 11.550 -5.247 17.614 1.00 93.88 140 ASN A C 1
ATOM 1050 O O . ASN A 1 140 ? 12.346 -5.069 18.533 1.00 93.88 140 ASN A O 1
ATOM 1054 N N . THR A 1 141 ? 10.769 -6.320 17.544 1.00 90.94 141 THR A N 1
ATOM 1055 C CA . THR A 1 141 ? 10.657 -7.330 18.602 1.00 90.94 141 THR A CA 1
ATOM 1056 C C . THR A 1 141 ? 11.918 -8.185 18.758 1.00 90.94 141 THR A C 1
ATOM 1058 O O . THR A 1 141 ? 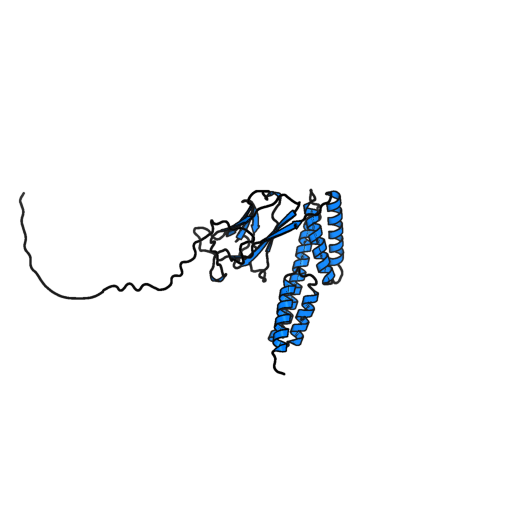12.090 -8.854 19.779 1.00 90.94 141 THR A O 1
ATOM 1061 N N . PHE A 1 142 ? 12.819 -8.164 17.770 1.00 88.25 142 PHE A N 1
ATOM 1062 C CA . PHE A 1 142 ? 14.084 -8.901 17.790 1.00 88.25 142 PHE A CA 1
ATOM 1063 C C . PHE A 1 142 ? 15.207 -8.084 18.433 1.00 88.25 142 PHE A C 1
ATOM 1065 O O . PHE A 1 142 ? 16.128 -8.664 19.019 1.00 88.25 142 PHE A O 1
ATOM 1072 N N . ASN A 1 143 ? 15.093 -6.754 18.426 1.00 84.69 143 ASN A N 1
ATOM 1073 C CA . ASN A 1 143 ? 15.961 -5.870 19.190 1.00 84.69 143 ASN A CA 1
ATOM 1074 C C . ASN A 1 143 ? 15.591 -5.913 20.676 1.00 84.69 143 ASN A C 1
ATOM 1076 O O . ASN A 1 143 ? 14.932 -5.041 21.228 1.00 84.69 143 ASN A O 1
ATOM 1080 N N . SER A 1 144 ? 16.051 -6.961 21.363 1.00 67.44 144 SER A N 1
ATOM 1081 C CA . SER A 1 144 ? 16.016 -7.003 22.826 1.00 67.44 144 SER A CA 1
ATOM 1082 C C . SER A 1 144 ? 17.122 -6.125 23.427 1.00 67.44 144 SER A C 1
ATOM 1084 O O . SER A 1 144 ? 18.177 -5.905 22.824 1.00 67.44 144 SER A O 1
ATOM 1086 N N . ARG A 1 145 ? 16.934 -5.674 24.676 1.00 63.12 145 ARG A N 1
ATOM 1087 C CA . ARG A 1 145 ? 17.968 -4.924 25.419 1.00 63.12 145 ARG A CA 1
ATOM 1088 C C . ARG A 1 145 ? 19.297 -5.678 25.544 1.00 63.12 145 ARG A C 1
ATOM 1090 O O . ARG A 1 145 ? 20.337 -5.041 25.684 1.00 63.12 145 ARG A O 1
ATOM 1097 N N . THR A 1 146 ? 19.259 -7.010 25.521 1.00 63.28 146 THR A N 1
ATOM 1098 C CA . THR A 1 146 ? 20.399 -7.892 25.816 1.00 63.28 146 THR A CA 1
ATOM 1099 C C . THR A 1 146 ? 20.974 -8.607 24.592 1.00 63.28 146 THR A C 1
ATOM 1101 O O . THR A 1 146 ? 22.035 -9.213 24.702 1.00 63.28 146 THR A O 1
ATOM 1104 N N . GLY A 1 147 ? 20.282 -8.578 23.452 1.00 69.31 147 GLY A N 1
ATOM 1105 C CA . GLY A 1 147 ? 20.727 -9.198 22.203 1.00 69.31 147 GLY A CA 1
ATOM 1106 C C . GLY A 1 147 ? 21.603 -8.275 21.350 1.00 69.31 147 GLY A C 1
ATOM 1107 O O . GLY A 1 147 ? 21.680 -7.068 21.619 1.00 69.31 147 GLY A O 1
ATOM 1108 N N . PRO A 1 148 ? 22.273 -8.826 20.320 1.00 79.19 148 PRO A N 1
ATOM 1109 C CA . PRO A 1 148 ? 22.928 -8.004 19.316 1.00 79.19 148 PRO A CA 1
ATOM 1110 C C . PRO A 1 148 ? 21.884 -7.133 18.593 1.00 79.19 148 PRO A C 1
ATOM 1112 O O . PRO A 1 148 ? 20.766 -7.593 18.367 1.00 79.19 148 PRO A O 1
ATOM 1115 N N . PRO A 1 149 ? 22.225 -5.881 18.253 1.00 83.94 149 PRO A N 1
ATOM 1116 C CA . PRO A 1 149 ? 21.342 -5.022 17.479 1.00 83.94 149 PRO A CA 1
ATOM 1117 C C . PRO A 1 149 ? 21.174 -5.551 16.049 1.00 83.94 149 PRO A C 1
ATOM 1119 O O . PRO A 1 149 ? 22.153 -5.665 15.314 1.00 83.94 149 PRO A O 1
ATOM 1122 N N . GLU A 1 150 ? 19.933 -5.801 15.653 1.00 87.81 150 GLU A N 1
ATOM 1123 C CA . GLU A 1 150 ? 19.518 -6.124 14.292 1.00 87.81 150 GLU A CA 1
ATOM 1124 C C . GLU A 1 150 ? 19.183 -4.828 13.529 1.00 87.81 150 GLU A C 1
ATOM 1126 O O . GLU A 1 150 ? 18.477 -3.950 14.057 1.00 87.81 150 GLU A O 1
ATOM 1131 N N . PRO A 1 151 ? 19.714 -4.652 12.306 1.00 91.81 151 PRO A N 1
ATOM 1132 C CA . PRO A 1 151 ? 19.443 -3.474 11.503 1.00 91.81 151 PRO A CA 1
ATOM 1133 C C . PRO A 1 151 ? 18.025 -3.521 10.934 1.00 91.81 151 PRO A C 1
ATOM 1135 O O . PRO A 1 151 ? 17.587 -4.531 10.412 1.00 91.81 151 PRO A O 1
ATOM 1138 N N . TRP A 1 152 ? 17.320 -2.398 10.980 1.00 94.00 152 TRP A N 1
ATOM 1139 C CA . TRP A 1 152 ? 15.992 -2.250 10.390 1.00 94.00 152 TRP A CA 1
ATOM 1140 C C . TRP A 1 152 ? 15.750 -0.782 10.076 1.00 94.00 152 TRP A C 1
ATOM 1142 O O . TRP A 1 152 ? 16.331 0.098 10.708 1.00 94.00 152 TRP A O 1
ATOM 1152 N N . ALA A 1 153 ? 14.894 -0.482 9.108 1.00 94.00 153 ALA A N 1
ATOM 1153 C CA . ALA A 1 153 ? 14.548 0.895 8.806 1.00 94.00 153 ALA A CA 1
ATOM 1154 C C . ALA A 1 153 ? 13.120 1.044 8.288 1.00 94.00 153 ALA A C 1
ATOM 1156 O O . ALA A 1 153 ? 12.672 0.267 7.445 1.00 94.00 153 ALA A O 1
ATOM 1157 N N . ILE A 1 154 ? 12.440 2.102 8.731 1.00 94.00 154 ILE A N 1
ATOM 1158 C CA . ILE A 1 154 ? 11.122 2.542 8.272 1.00 94.00 154 ILE A CA 1
ATOM 1159 C C . ILE A 1 154 ? 11.211 3.996 7.813 1.00 94.00 154 ILE A C 1
ATOM 1161 O O . ILE A 1 154 ? 11.835 4.839 8.454 1.00 94.00 154 ILE A O 1
ATOM 1165 N N . PHE A 1 155 ? 10.592 4.310 6.679 1.00 92.88 155 PHE A N 1
ATOM 1166 C CA . PHE A 1 155 ? 10.639 5.650 6.096 1.00 92.88 155 PHE A CA 1
ATOM 1167 C C . PHE A 1 155 ? 9.396 5.941 5.257 1.00 92.88 155 PHE A C 1
ATOM 1169 O O . PHE A 1 155 ? 8.635 5.038 4.906 1.00 92.88 155 PHE A O 1
ATOM 1176 N N . ARG A 1 156 ? 9.184 7.226 4.938 1.00 91.19 156 ARG A N 1
ATOM 1177 C CA . ARG A 1 156 ? 7.976 7.721 4.241 1.00 91.19 156 ARG A CA 1
ATOM 1178 C C . ARG A 1 156 ? 6.673 7.262 4.908 1.00 91.19 156 ARG A C 1
ATOM 1180 O O . ARG A 1 156 ? 5.742 6.835 4.232 1.00 91.19 156 ARG A O 1
ATOM 1187 N N . VAL A 1 157 ? 6.628 7.342 6.236 1.00 92.62 157 VAL A N 1
ATOM 1188 C CA . VAL A 1 157 ? 5.426 7.024 7.009 1.00 92.62 157 VAL A CA 1
ATOM 1189 C C . VAL A 1 157 ? 4.377 8.105 6.764 1.00 92.62 157 VAL A C 1
ATOM 1191 O O . VAL A 1 157 ? 4.622 9.286 7.002 1.00 92.62 157 VAL A O 1
ATOM 1194 N N . GLY A 1 158 ? 3.215 7.697 6.268 1.00 91.88 158 GLY A N 1
ATOM 1195 C CA . GLY A 1 158 ? 2.130 8.588 5.879 1.00 91.88 158 GLY A CA 1
ATOM 1196 C C . GLY A 1 158 ? 0.761 7.978 6.152 1.00 91.88 158 GLY A C 1
ATOM 1197 O O . GLY A 1 158 ? 0.610 6.760 6.257 1.00 91.88 158 GLY A O 1
ATOM 1198 N N . LEU A 1 159 ? -0.247 8.840 6.262 1.00 90.62 159 LEU A N 1
ATOM 1199 C CA . LEU A 1 159 ? -1.643 8.437 6.362 1.00 90.62 159 LEU A CA 1
ATOM 1200 C C . LEU A 1 159 ? -2.343 8.700 5.041 1.00 90.62 159 LEU A C 1
ATOM 1202 O O . LEU A 1 159 ? -2.221 9.773 4.457 1.00 90.62 159 LEU A O 1
ATOM 1206 N N . VAL A 1 160 ? -3.121 7.720 4.604 1.00 89.75 160 VAL A N 1
ATOM 1207 C CA . VAL A 1 160 ? -4.064 7.869 3.505 1.00 89.75 160 VAL A CA 1
ATOM 1208 C C . VAL A 1 160 ? -5.463 7.680 4.042 1.00 89.75 160 VAL A C 1
ATOM 1210 O O . VAL A 1 160 ? -5.794 6.640 4.610 1.00 89.75 160 VAL A O 1
ATOM 1213 N N . MET A 1 161 ? -6.281 8.704 3.844 1.00 89.06 161 MET A N 1
ATOM 1214 C CA . MET A 1 161 ? -7.695 8.693 4.170 1.00 89.06 161 MET A CA 1
ATOM 1215 C C . MET A 1 161 ? -8.488 8.294 2.927 1.00 89.06 161 MET A C 1
ATOM 1217 O O . MET A 1 161 ? -8.310 8.878 1.859 1.00 89.06 161 MET A O 1
ATOM 1221 N N . LYS A 1 162 ? -9.384 7.319 3.072 1.00 89.69 162 LYS A N 1
ATOM 1222 C CA . LYS A 1 162 ? -10.405 6.999 2.071 1.00 89.69 162 LYS A CA 1
ATOM 1223 C C . LYS A 1 162 ? -11.775 7.239 2.685 1.00 89.69 162 LYS A C 1
ATOM 1225 O O . LYS A 1 162 ? -12.096 6.642 3.711 1.00 89.69 162 LYS A O 1
ATOM 1230 N N . LEU A 1 163 ? -12.564 8.114 2.071 1.00 89.69 163 LEU A N 1
ATOM 1231 C CA . LEU A 1 163 ? -13.933 8.364 2.511 1.00 89.69 163 LEU A CA 1
ATOM 1232 C C . LEU A 1 163 ? -14.773 7.103 2.315 1.00 89.69 163 LEU A C 1
ATOM 1234 O O . LEU A 1 163 ? -14.668 6.426 1.289 1.00 89.69 163 LEU A O 1
ATOM 1238 N N . LEU A 1 164 ? -15.590 6.791 3.316 1.00 90.19 164 LEU A N 1
ATOM 1239 C CA . LEU A 1 164 ? -16.576 5.734 3.200 1.00 90.19 164 LEU A CA 1
ATOM 1240 C C . LEU A 1 164 ? -17.775 6.245 2.398 1.00 90.19 164 LEU A C 1
ATOM 1242 O O . LEU A 1 164 ? -18.162 7.407 2.550 1.00 90.19 164 LEU A O 1
ATOM 1246 N N . PRO A 1 165 ? -18.383 5.396 1.557 1.00 90.12 165 PRO A N 1
ATOM 1247 C CA . PRO A 1 165 ? -19.606 5.759 0.864 1.00 90.12 165 PRO A CA 1
ATOM 1248 C C . PRO A 1 165 ? -20.721 6.115 1.852 1.00 90.12 165 PRO A C 1
ATOM 1250 O O . PRO A 1 165 ? -20.975 5.380 2.808 1.00 90.12 165 PRO A O 1
ATOM 1253 N N . ALA A 1 166 ? -21.409 7.227 1.600 1.00 88.56 166 ALA A N 1
ATOM 1254 C CA . ALA A 1 166 ? -22.610 7.602 2.334 1.00 88.56 166 ALA A CA 1
ATOM 1255 C C . ALA A 1 166 ? -23.812 6.840 1.751 1.00 88.56 166 ALA A C 1
ATOM 1257 O O . ALA A 1 166 ? -24.414 7.268 0.769 1.00 88.56 166 ALA A O 1
ATOM 1258 N N . CYS A 1 167 ? -24.124 5.678 2.320 1.00 91.00 167 CYS A N 1
ATOM 1259 C CA . CYS A 1 167 ? -25.285 4.870 1.952 1.00 91.00 167 CYS A CA 1
ATOM 1260 C C . CYS A 1 167 ? -25.846 4.129 3.169 1.00 91.00 167 CYS A C 1
ATOM 1262 O O . CYS A 1 167 ? -25.135 3.861 4.136 1.00 91.00 167 CYS A O 1
ATOM 1264 N N . GLU A 1 168 ? -27.126 3.765 3.095 1.00 93.44 168 GLU A N 1
ATOM 1265 C CA . GLU A 1 168 ? -27.738 2.842 4.051 1.00 93.44 168 GLU A CA 1
ATOM 1266 C C . GLU A 1 168 ? -27.102 1.446 3.937 1.00 93.44 168 GLU A C 1
ATOM 1268 O O . GLU A 1 168 ? -26.795 1.024 2.816 1.00 93.44 168 GLU A O 1
ATOM 1273 N N . PRO A 1 169 ? -26.964 0.667 5.031 1.00 92.31 169 PRO A N 1
ATOM 1274 C CA . PRO A 1 169 ? -26.257 -0.619 5.011 1.00 92.31 169 PRO A CA 1
ATOM 1275 C C . PRO A 1 169 ? -26.745 -1.592 3.928 1.00 92.31 169 PRO A C 1
ATOM 1277 O O . PRO A 1 169 ? -25.942 -2.254 3.270 1.00 92.31 169 PRO A O 1
ATOM 1280 N N . ALA A 1 170 ? -28.059 -1.649 3.686 1.00 94.38 170 ALA A N 1
ATOM 1281 C CA . ALA A 1 170 ? -28.639 -2.494 2.642 1.00 94.38 170 ALA A CA 1
ATOM 1282 C C . ALA A 1 170 ? -28.254 -2.037 1.223 1.00 94.38 170 ALA A C 1
ATOM 1284 O O . ALA A 1 170 ? -28.030 -2.874 0.349 1.00 94.38 170 ALA A O 1
ATOM 1285 N N . GLU A 1 171 ? -28.160 -0.727 0.988 1.00 96.06 171 GLU A N 1
ATOM 1286 C CA . GLU A 1 171 ? -27.694 -0.173 -0.286 1.00 96.06 171 GLU A CA 1
ATOM 1287 C C . GLU A 1 171 ? -26.187 -0.374 -0.451 1.00 96.06 171 GLU A C 1
ATOM 1289 O O . GLU A 1 171 ? -25.748 -0.839 -1.501 1.00 96.06 171 GLU A O 1
ATOM 1294 N N . CYS A 1 172 ? -25.399 -0.142 0.603 1.00 95.38 172 CYS A N 1
ATOM 1295 C CA . CYS A 1 172 ? -23.963 -0.394 0.570 1.00 95.38 172 CYS A CA 1
ATOM 1296 C C . CYS A 1 172 ? -23.655 -1.864 0.253 1.00 95.38 172 CYS A C 1
ATOM 1298 O O . CYS A 1 172 ? -22.786 -2.153 -0.569 1.00 95.38 172 CYS A O 1
ATOM 1300 N N . LEU A 1 173 ? -24.407 -2.803 0.838 1.00 96.94 173 LEU A N 1
ATOM 1301 C CA . LEU A 1 173 ? -24.267 -4.229 0.551 1.00 96.94 173 LEU A CA 1
ATOM 1302 C C . LEU A 1 173 ? -24.607 -4.561 -0.911 1.00 96.94 173 LEU A C 1
ATOM 1304 O O . LEU A 1 173 ? -23.862 -5.306 -1.554 1.00 96.94 173 LEU A O 1
ATOM 1308 N N . ARG A 1 174 ? -25.700 -4.002 -1.454 1.00 97.19 174 ARG A N 1
ATOM 1309 C CA . ARG A 1 174 ? -26.067 -4.172 -2.872 1.00 97.19 174 ARG A CA 1
ATOM 1310 C C . ARG A 1 174 ? -24.975 -3.644 -3.795 1.00 97.19 174 ARG A C 1
ATOM 1312 O O . ARG A 1 174 ? -24.569 -4.342 -4.725 1.00 97.19 174 ARG A O 1
ATOM 1319 N N . GLN A 1 175 ? -24.475 -2.445 -3.519 1.00 97.62 175 GLN A N 1
ATOM 1320 C CA . GLN A 1 175 ? -23.463 -1.806 -4.347 1.00 97.62 175 GLN A CA 1
ATOM 1321 C C . GLN A 1 175 ? -22.117 -2.536 -4.269 1.00 97.62 175 GLN A C 1
ATOM 1323 O O . GLN A 1 175 ? -21.487 -2.768 -5.302 1.00 97.62 175 GLN A O 1
ATOM 1328 N N . ALA A 1 176 ? -21.714 -2.991 -3.079 1.00 97.50 176 ALA A N 1
ATOM 1329 C CA . ALA A 1 176 ? -20.541 -3.840 -2.911 1.00 97.50 176 ALA A CA 1
ATOM 1330 C C . ALA A 1 176 ? -20.657 -5.135 -3.729 1.00 97.50 176 ALA A C 1
ATOM 1332 O O . ALA A 1 176 ? -19.721 -5.499 -4.440 1.00 97.50 176 ALA A O 1
ATOM 1333 N N . LYS A 1 177 ? -21.814 -5.812 -3.670 1.00 97.88 177 LYS A N 1
ATOM 1334 C CA . LYS A 1 177 ? -22.047 -7.056 -4.416 1.00 97.88 177 LYS A CA 1
ATOM 1335 C C . LYS A 1 177 ? -21.999 -6.830 -5.925 1.00 97.88 177 LYS A C 1
ATOM 1337 O O . LYS A 1 177 ? -21.337 -7.585 -6.629 1.00 97.88 177 LYS A O 1
ATOM 1342 N N . ARG A 1 178 ? -22.637 -5.763 -6.412 1.00 97.94 178 ARG A N 1
ATOM 1343 C CA . ARG A 1 178 ? -22.612 -5.378 -7.830 1.00 97.94 178 ARG A CA 1
ATOM 1344 C C . ARG A 1 178 ? -21.185 -5.155 -8.334 1.00 97.94 178 ARG A C 1
ATOM 1346 O O . ARG A 1 178 ? -20.834 -5.628 -9.411 1.00 97.94 178 ARG A O 1
ATOM 1353 N N . LEU A 1 179 ? -20.369 -4.430 -7.569 1.00 97.88 179 LEU A N 1
ATOM 1354 C CA . LEU A 1 179 ? -18.976 -4.151 -7.921 1.00 97.88 179 LEU A CA 1
ATOM 1355 C C . LEU A 1 179 ? -18.103 -5.410 -7.878 1.00 97.88 179 LEU A C 1
ATOM 1357 O O . LEU A 1 179 ? -17.270 -5.602 -8.762 1.00 97.88 179 LEU A O 1
ATOM 1361 N N . TYR A 1 180 ? -18.324 -6.281 -6.892 1.00 97.62 180 TYR A N 1
ATOM 1362 C CA . TYR A 1 180 ? -17.675 -7.587 -6.823 1.00 97.62 180 TYR A CA 1
ATOM 1363 C C . TYR A 1 180 ? -17.988 -8.439 -8.061 1.00 97.62 180 TYR A C 1
ATOM 1365 O O . TYR A 1 180 ? -17.066 -8.907 -8.723 1.00 97.62 180 TYR A O 1
ATOM 1373 N N . ASP A 1 181 ? -19.263 -8.575 -8.433 1.00 96.50 181 ASP A N 1
ATOM 1374 C CA . ASP A 1 181 ? -19.677 -9.369 -9.600 1.00 96.50 181 ASP A CA 1
ATOM 1375 C C . ASP A 1 181 ? -19.112 -8.807 -10.909 1.00 96.50 181 ASP A C 1
ATOM 1377 O O . ASP A 1 181 ? -18.628 -9.553 -11.765 1.00 96.50 181 ASP A O 1
ATOM 1381 N N . LEU A 1 182 ? -19.101 -7.477 -11.040 1.00 95.31 182 LEU A N 1
ATOM 1382 C CA . LEU A 1 182 ? -18.469 -6.794 -12.163 1.00 95.31 182 LEU A CA 1
ATOM 1383 C C . LEU A 1 182 ? -16.973 -7.125 -12.248 1.00 95.31 182 LEU A C 1
ATOM 1385 O O . LEU A 1 182 ? -16.483 -7.466 -13.324 1.00 95.31 182 LEU A O 1
ATOM 1389 N N . ALA A 1 183 ? -16.249 -7.063 -11.132 1.00 95.44 183 ALA A N 1
ATOM 1390 C CA . ALA A 1 183 ? -14.828 -7.387 -11.108 1.00 95.44 183 ALA A CA 1
ATOM 1391 C C . ALA A 1 183 ? -14.550 -8.859 -11.437 1.00 95.44 183 ALA A C 1
ATOM 1393 O O . ALA A 1 183 ? -13.643 -9.142 -12.216 1.00 95.44 183 ALA A O 1
ATOM 1394 N N . VAL A 1 184 ? -15.354 -9.785 -10.904 1.00 94.44 184 VAL A N 1
ATOM 1395 C CA . VAL A 1 184 ? -15.272 -11.223 -11.207 1.00 94.44 184 VAL A CA 1
ATOM 1396 C C . VAL A 1 184 ? -15.462 -11.458 -12.706 1.00 94.44 184 VAL A C 1
ATOM 1398 O O . VAL A 1 184 ? -14.640 -12.134 -13.322 1.00 94.44 184 VAL A O 1
ATOM 1401 N N . SER A 1 185 ? -16.481 -10.849 -13.322 1.00 92.12 185 SER A N 1
ATOM 1402 C CA . SER A 1 185 ? -16.729 -10.999 -14.765 1.00 92.12 185 SER A CA 1
ATOM 1403 C C . SER A 1 185 ? -15.551 -10.513 -15.625 1.00 92.12 185 SER A C 1
ATOM 1405 O O . SER A 1 185 ? -15.139 -11.197 -16.564 1.00 92.12 185 SER A O 1
ATOM 1407 N N . ARG A 1 186 ? -14.940 -9.379 -15.260 1.00 89.88 186 ARG A N 1
ATOM 1408 C CA . ARG A 1 186 ? -13.754 -8.833 -15.938 1.00 89.88 186 ARG A CA 1
ATOM 1409 C C . ARG A 1 186 ? -12.519 -9.705 -15.742 1.00 89.88 186 ARG A C 1
ATOM 1411 O O . ARG A 1 186 ? -11.788 -9.950 -16.698 1.00 89.88 186 ARG A O 1
ATOM 1418 N N . TRP A 1 187 ? -12.292 -10.186 -14.522 1.00 89.69 187 TRP A N 1
ATOM 1419 C CA . TRP A 1 187 ? -11.116 -10.986 -14.192 1.00 89.69 187 TRP A CA 1
ATOM 1420 C C . TRP A 1 187 ? -11.126 -12.360 -14.864 1.00 89.69 187 TRP A C 1
ATOM 1422 O O . TRP A 1 187 ? -10.103 -12.799 -15.382 1.00 89.69 187 TRP A O 1
ATOM 1432 N N . HIS A 1 188 ? -12.283 -13.022 -14.904 1.00 85.19 188 HIS A N 1
ATOM 1433 C CA . HIS A 1 188 ? -12.419 -14.378 -15.443 1.00 85.19 188 HIS A CA 1
ATOM 1434 C C . HIS A 1 188 ? -12.684 -14.438 -16.955 1.00 85.19 188 HIS A C 1
ATOM 1436 O O . HIS A 1 188 ? -12.986 -15.505 -17.489 1.00 85.19 188 HIS A O 1
ATOM 1442 N N . THR A 1 189 ? -12.543 -13.323 -17.671 1.00 83.62 189 THR A N 1
ATOM 1443 C CA . THR A 1 189 ? -12.538 -13.343 -19.140 1.00 83.62 189 THR A CA 1
ATOM 1444 C C . THR A 1 189 ? -11.283 -14.082 -19.644 1.00 83.62 189 THR A C 1
ATOM 1446 O O . THR A 1 189 ? -10.215 -13.946 -19.058 1.00 83.62 189 THR A O 1
ATOM 1449 N N . CYS A 1 190 ? -11.382 -14.856 -20.738 1.00 55.91 190 CYS A N 1
ATOM 1450 C CA . CYS A 1 190 ? -10.337 -15.784 -21.230 1.00 55.91 190 CYS A CA 1
ATOM 1451 C C . CYS A 1 190 ? -8.957 -15.141 -21.518 1.00 55.91 190 CYS A C 1
ATOM 1453 O O . CYS A 1 190 ? -7.956 -15.840 -21.656 1.00 55.91 190 CYS A O 1
ATOM 1455 N N . SER A 1 191 ? -8.885 -13.813 -21.590 1.00 68.94 191 SER A N 1
ATOM 1456 C CA . SER A 1 191 ? -7.641 -13.046 -21.573 1.00 68.94 191 SER A CA 1
ATOM 1457 C C . SER A 1 191 ? -7.954 -11.636 -21.067 1.00 68.94 191 SER A C 1
ATOM 1459 O O . SER A 1 191 ? -8.369 -10.795 -21.870 1.00 68.94 191 SER A O 1
ATOM 1461 N N . PRO A 1 192 ? -7.816 -11.351 -19.760 1.00 74.50 192 PRO A N 1
ATOM 1462 C CA . PRO A 1 192 ? -8.155 -10.038 -19.240 1.00 74.50 192 PRO A CA 1
ATOM 1463 C C . PRO A 1 192 ? -7.170 -9.007 -19.805 1.00 74.50 192 PRO A C 1
ATOM 1465 O O . PRO A 1 192 ? -5.950 -9.152 -19.686 1.00 74.50 192 PRO A O 1
ATOM 1468 N N . SER A 1 193 ? -7.705 -7.981 -20.469 1.00 85.69 193 SER A N 1
ATOM 1469 C CA . SER A 1 193 ? -6.911 -6.845 -20.934 1.00 85.69 193 SER A CA 1
ATOM 1470 C C . SER A 1 193 ? -6.375 -6.056 -19.738 1.00 85.69 193 SER A C 1
ATOM 1472 O O . SER A 1 193 ? -6.931 -6.117 -18.641 1.00 85.69 193 SER A O 1
ATOM 1474 N N . ALA A 1 194 ? -5.316 -5.277 -19.954 1.00 87.50 194 ALA A N 1
ATOM 1475 C CA . ALA A 1 194 ? -4.788 -4.352 -18.953 1.00 87.50 194 ALA A CA 1
ATOM 1476 C C . ALA A 1 194 ? -5.876 -3.462 -18.335 1.00 87.50 194 ALA A C 1
ATOM 1478 O O . ALA A 1 194 ? -5.997 -3.364 -17.118 1.00 87.50 194 ALA A O 1
ATOM 1479 N N . GLU A 1 195 ? -6.713 -2.884 -19.196 1.00 86.44 195 GLU A N 1
ATOM 1480 C CA . GLU A 1 195 ? -7.858 -2.073 -18.800 1.00 86.44 195 GLU A CA 1
ATOM 1481 C C . GLU A 1 195 ? -8.875 -2.882 -17.984 1.00 86.44 195 GLU A C 1
ATOM 1483 O O . GLU A 1 195 ? -9.358 -2.412 -16.958 1.00 86.44 195 GLU A O 1
ATOM 1488 N N . GLY A 1 196 ? -9.168 -4.123 -18.382 1.00 89.81 196 GLY A N 1
ATOM 1489 C CA . GLY A 1 196 ? -10.074 -4.997 -17.638 1.00 89.81 196 GLY A CA 1
ATOM 1490 C C . GLY A 1 196 ? -9.573 -5.308 -16.225 1.00 89.81 196 GLY A C 1
ATOM 1491 O O . GLY A 1 196 ? -10.368 -5.304 -15.285 1.00 89.81 196 GLY A O 1
ATOM 1492 N N . ILE A 1 197 ? -8.265 -5.533 -16.062 1.00 90.81 197 ILE A N 1
ATOM 1493 C CA . ILE A 1 197 ? -7.628 -5.771 -14.757 1.00 90.81 197 ILE A CA 1
ATOM 1494 C C . ILE A 1 197 ? -7.671 -4.512 -13.890 1.00 90.81 197 ILE A C 1
ATOM 1496 O O . ILE A 1 197 ? -8.072 -4.597 -12.730 1.00 90.81 197 ILE A O 1
ATOM 1500 N N . ASP A 1 198 ? -7.293 -3.359 -14.441 1.00 88.38 198 ASP A N 1
ATOM 1501 C CA . ASP A 1 198 ? -7.318 -2.074 -13.733 1.00 88.38 198 ASP A CA 1
ATOM 1502 C C . ASP A 1 198 ? -8.739 -1.738 -13.252 1.00 88.38 198 ASP A C 1
ATOM 1504 O O . ASP A 1 198 ? -8.977 -1.507 -12.065 1.00 88.38 198 ASP A O 1
ATOM 1508 N N . GLN A 1 199 ? -9.727 -1.873 -14.138 1.00 90.75 199 GLN A N 1
ATOM 1509 C CA . GLN A 1 199 ? -11.132 -1.667 -13.803 1.00 90.75 199 GLN A CA 1
ATOM 1510 C C . GLN A 1 199 ? -11.673 -2.694 -12.792 1.00 90.75 199 GLN A C 1
ATOM 1512 O O . GLN A 1 199 ? -12.566 -2.366 -12.006 1.00 90.75 199 GLN A O 1
ATOM 1517 N N . ALA A 1 200 ? -11.187 -3.940 -12.807 1.00 94.19 200 ALA A N 1
ATOM 1518 C CA . ALA A 1 200 ? -11.546 -4.948 -11.808 1.00 94.19 200 ALA A CA 1
ATOM 1519 C C . ALA A 1 200 ? -10.955 -4.606 -10.433 1.00 94.19 200 ALA A C 1
ATOM 1521 O O . ALA A 1 200 ? -11.655 -4.701 -9.423 1.00 94.19 200 ALA A O 1
ATOM 1522 N N . LEU A 1 201 ? -9.697 -4.160 -10.392 1.00 92.81 201 LEU A N 1
ATOM 1523 C CA . LEU A 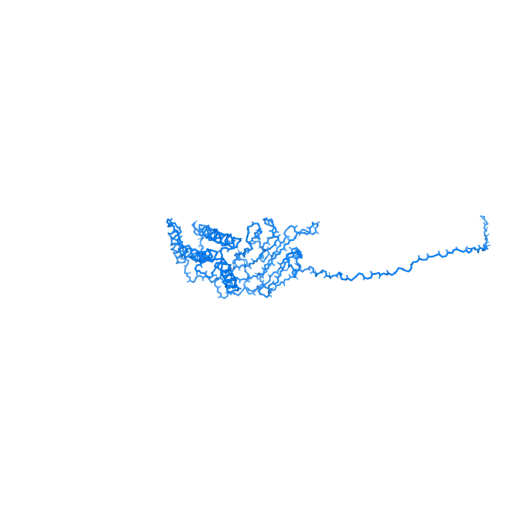1 201 ? -9.026 -3.744 -9.163 1.00 92.81 201 LEU A CA 1
ATOM 1524 C C . LEU A 1 201 ? -9.696 -2.510 -8.551 1.00 92.81 201 LEU A C 1
ATOM 1526 O O . LEU A 1 201 ? -9.936 -2.488 -7.341 1.00 92.81 201 LEU A O 1
ATOM 1530 N N . LEU A 1 202 ? -10.060 -1.527 -9.380 1.00 92.19 202 LEU A N 1
ATOM 1531 C CA . LEU A 1 202 ? -10.837 -0.365 -8.958 1.00 92.19 202 LEU A CA 1
ATOM 1532 C C . LEU A 1 202 ? -12.185 -0.800 -8.374 1.00 92.19 202 LEU A C 1
ATOM 1534 O O . LEU A 1 202 ? -12.506 -0.443 -7.243 1.00 92.19 202 LEU A O 1
ATOM 1538 N N . ALA A 1 203 ? -12.941 -1.633 -9.097 1.00 95.44 203 ALA A N 1
ATOM 1539 C CA . ALA A 1 203 ? -14.243 -2.112 -8.640 1.00 95.44 203 ALA A CA 1
ATOM 1540 C C . ALA A 1 203 ? -14.156 -2.873 -7.306 1.00 95.44 203 ALA A C 1
ATOM 1542 O O . ALA A 1 203 ? -14.961 -2.614 -6.413 1.00 95.44 203 ALA A O 1
ATOM 1543 N N . LEU A 1 204 ? -13.166 -3.754 -7.122 1.00 96.44 204 LEU A N 1
ATOM 1544 C CA . LEU A 1 204 ? -12.970 -4.473 -5.857 1.00 96.44 204 LEU A CA 1
ATOM 1545 C C . LEU A 1 204 ? -12.527 -3.554 -4.720 1.00 96.44 204 LEU A C 1
ATOM 1547 O O . LEU A 1 204 ? -13.032 -3.688 -3.609 1.00 96.44 204 LEU A O 1
ATOM 1551 N N . SER A 1 205 ? -11.622 -2.611 -4.988 1.00 92.75 205 SER A N 1
ATOM 1552 C CA . SER A 1 205 ? -11.177 -1.629 -3.992 1.00 92.75 205 SER A CA 1
ATOM 1553 C C . SER A 1 205 ? -12.342 -0.760 -3.523 1.00 92.75 205 SER A C 1
ATOM 1555 O O . SER A 1 205 ? -12.481 -0.477 -2.335 1.00 92.75 205 SER A O 1
ATOM 1557 N N . THR A 1 206 ? -13.224 -0.369 -4.444 1.00 94.38 206 THR A N 1
ATOM 1558 C CA . THR A 1 206 ? -14.460 0.340 -4.113 1.00 94.38 206 THR A CA 1
ATOM 1559 C C . THR A 1 206 ? -15.440 -0.567 -3.364 1.00 94.38 206 THR A C 1
ATOM 1561 O O . THR A 1 206 ? -16.015 -0.134 -2.369 1.00 94.38 206 THR A O 1
ATOM 1564 N N . ALA A 1 207 ? -15.610 -1.828 -3.777 1.00 96.50 207 ALA A N 1
ATOM 1565 C CA . ALA A 1 207 ? -16.463 -2.794 -3.080 1.00 96.50 207 ALA A CA 1
ATOM 1566 C C . ALA A 1 207 ? -16.009 -3.020 -1.631 1.00 96.50 207 ALA A C 1
ATOM 1568 O O . ALA A 1 207 ? -16.848 -3.087 -0.736 1.00 96.50 207 ALA A O 1
ATOM 1569 N N . GLU A 1 208 ? -14.696 -3.091 -1.388 1.00 94.94 208 GLU A N 1
ATOM 1570 C CA . GLU A 1 208 ? -14.132 -3.185 -0.042 1.00 94.94 208 GLU A CA 1
ATOM 1571 C C . GLU A 1 208 ? -14.568 -1.991 0.814 1.00 94.94 208 GLU A C 1
ATOM 1573 O O . GLU A 1 208 ? -15.062 -2.205 1.915 1.00 94.94 208 GLU A O 1
ATOM 1578 N N . LEU A 1 209 ? -14.494 -0.759 0.296 1.00 93.25 209 LEU A N 1
ATOM 1579 C CA . LEU A 1 209 ? -14.953 0.435 1.020 1.00 93.25 209 LEU A CA 1
ATOM 1580 C C . LEU A 1 209 ? -16.450 0.395 1.351 1.00 93.25 209 LEU A C 1
ATOM 1582 O O . LEU A 1 209 ? -16.832 0.773 2.453 1.00 93.25 209 LEU A O 1
ATOM 1586 N N . TYR A 1 210 ? -17.300 -0.087 0.442 1.00 95.44 210 TYR A N 1
ATOM 1587 C CA . TYR A 1 210 ? -18.720 -0.290 0.753 1.00 95.44 210 TYR A CA 1
ATOM 1588 C C . TYR A 1 210 ? -18.925 -1.363 1.827 1.00 95.44 210 TYR A C 1
ATOM 1590 O O . TYR A 1 210 ? -19.777 -1.213 2.693 1.00 95.44 210 TYR A O 1
ATOM 1598 N N . LEU A 1 211 ? -18.145 -2.446 1.812 1.00 94.88 211 LEU A N 1
ATOM 1599 C CA . LEU A 1 211 ? -18.245 -3.487 2.836 1.00 94.88 211 LEU A CA 1
ATOM 1600 C C . LEU A 1 211 ? -17.843 -2.989 4.220 1.00 94.88 211 LEU A C 1
ATOM 1602 O O . LEU A 1 211 ? -18.324 -3.529 5.213 1.00 94.88 211 LEU A O 1
ATOM 1606 N N . GLU A 1 212 ? -16.990 -1.971 4.313 1.00 91.44 212 GLU A N 1
ATOM 1607 C CA . GLU A 1 212 ? -16.599 -1.381 5.592 1.00 91.44 212 GLU A CA 1
ATOM 1608 C C . GLU A 1 212 ? -17.765 -0.745 6.353 1.00 91.44 212 GLU A C 1
ATOM 1610 O O . GLU A 1 212 ? -17.717 -0.716 7.580 1.00 91.44 212 GLU A O 1
ATOM 1615 N N . THR A 1 213 ? -18.833 -0.324 5.669 1.00 90.69 213 THR A N 1
ATOM 1616 C CA . THR A 1 213 ? -20.034 0.253 6.298 1.00 90.69 213 THR A CA 1
ATOM 1617 C C . THR A 1 213 ? -21.092 -0.790 6.676 1.00 90.69 213 THR A C 1
ATOM 1619 O O . THR A 1 213 ? -22.082 -0.454 7.322 1.00 90.69 213 THR A O 1
ATOM 1622 N N . VAL A 1 214 ? -20.902 -2.058 6.290 1.00 91.44 214 VAL A N 1
ATOM 1623 C CA . VAL A 1 214 ? -21.883 -3.137 6.481 1.00 91.44 214 VAL A CA 1
ATOM 1624 C C . VAL A 1 214 ? -21.472 -4.052 7.631 1.00 91.44 214 VAL A C 1
ATOM 1626 O O . VAL A 1 214 ? -20.370 -4.602 7.618 1.00 91.44 214 VAL A O 1
ATOM 1629 N N . GLU A 1 215 ? -22.384 -4.276 8.580 1.00 90.50 215 GLU A N 1
ATOM 1630 C CA . GLU A 1 215 ? -22.275 -5.305 9.619 1.00 90.50 215 GLU A CA 1
ATOM 1631 C C . GLU A 1 215 ? -23.603 -6.083 9.761 1.00 90.50 215 GLU A C 1
ATOM 1633 O O . GLU A 1 215 ? -24.665 -5.456 9.760 1.00 90.50 215 GLU A O 1
ATOM 1638 N N . PRO A 1 216 ? -23.578 -7.426 9.890 1.00 92.62 216 PRO A N 1
ATOM 1639 C CA . PRO A 1 216 ? -22.397 -8.288 9.827 1.00 92.62 216 PRO A CA 1
ATOM 1640 C C . PRO A 1 216 ? -21.814 -8.365 8.409 1.00 92.62 216 PRO A C 1
ATOM 1642 O O . PRO A 1 216 ? -22.531 -8.276 7.409 1.00 92.62 216 PRO A O 1
ATOM 1645 N N . LYS A 1 217 ? -20.497 -8.566 8.314 1.00 93.69 217 LYS A N 1
ATOM 1646 C CA . LYS A 1 217 ? -19.827 -8.783 7.024 1.00 93.69 217 LYS A CA 1
ATOM 1647 C C . LYS A 1 217 ? -20.405 -10.019 6.303 1.00 93.69 217 LYS A C 1
ATOM 1649 O O . LYS A 1 217 ? -20.535 -11.078 6.920 1.00 93.69 217 LYS A O 1
ATOM 1654 N N . PRO A 1 218 ? -20.711 -9.935 4.994 1.00 95.31 218 PRO A N 1
ATOM 1655 C CA . PRO A 1 218 ? -21.237 -11.070 4.244 1.00 95.31 218 PRO A CA 1
ATOM 1656 C C . PRO A 1 218 ? -20.165 -12.147 4.022 1.00 95.31 218 PRO A C 1
ATOM 1658 O O . PRO A 1 218 ? -18.970 -11.846 3.953 1.00 95.31 218 PRO A O 1
ATOM 1661 N N . ALA A 1 219 ? -20.593 -13.399 3.830 1.00 95.62 219 ALA A N 1
ATOM 1662 C CA . ALA A 1 219 ? -19.701 -14.557 3.694 1.00 95.62 219 ALA A CA 1
ATOM 1663 C C . ALA A 1 219 ? -18.698 -14.456 2.528 1.00 95.62 219 ALA A C 1
ATOM 1665 O O . ALA A 1 219 ? -17.603 -14.993 2.626 1.00 95.62 219 ALA A O 1
ATOM 1666 N N . TRP A 1 220 ? -19.042 -13.733 1.456 1.00 94.56 220 TRP A N 1
ATOM 1667 C CA . TRP A 1 220 ? -18.175 -13.499 0.292 1.00 94.56 220 TRP A CA 1
ATOM 1668 C C . TRP A 1 220 ? -17.197 -12.323 0.478 1.00 94.56 220 TRP A C 1
ATOM 1670 O O . TRP A 1 220 ? -16.329 -12.096 -0.360 1.00 94.56 220 TRP A O 1
ATOM 1680 N N . SER A 1 221 ? -17.283 -11.563 1.576 1.00 95.31 221 SER A N 1
ATOM 1681 C CA . SER A 1 221 ? -16.357 -10.447 1.831 1.00 95.31 221 SER A CA 1
ATOM 1682 C C . SER A 1 221 ? -14.868 -10.838 1.872 1.00 95.31 221 SER A C 1
ATOM 1684 O O . SER A 1 221 ? -14.052 -10.040 1.397 1.00 95.31 221 SER A O 1
ATOM 1686 N N . PRO A 1 222 ? -14.451 -12.032 2.357 1.00 95.38 222 PRO A N 1
ATOM 1687 C CA . PRO A 1 222 ? -13.048 -12.439 2.292 1.00 95.38 222 PRO A CA 1
ATOM 1688 C C . PRO A 1 222 ? -12.545 -12.609 0.852 1.00 95.38 222 PRO A C 1
ATOM 1690 O O . PRO A 1 222 ? -11.364 -12.359 0.589 1.00 95.38 222 PRO A O 1
ATOM 1693 N N . ASP A 1 223 ? -13.425 -12.972 -0.087 1.00 95.69 223 ASP A N 1
ATOM 1694 C CA . ASP A 1 223 ? -13.064 -13.148 -1.495 1.00 95.69 223 ASP A CA 1
ATOM 1695 C C . ASP A 1 223 ? -12.686 -11.831 -2.167 1.00 95.69 223 ASP A C 1
ATOM 1697 O O . ASP A 1 223 ? -11.775 -11.822 -2.991 1.00 95.69 223 ASP A O 1
ATOM 1701 N N . VAL A 1 224 ? -13.281 -10.703 -1.760 1.00 96.31 224 VAL A N 1
ATOM 1702 C CA . VAL A 1 224 ? -12.884 -9.369 -2.249 1.00 96.31 224 VAL A CA 1
ATOM 1703 C C . VAL A 1 224 ? -11.394 -9.133 -1.992 1.00 96.31 224 VAL A C 1
ATOM 1705 O O . VAL A 1 224 ? -10.630 -8.848 -2.913 1.00 96.31 224 VAL A O 1
ATOM 1708 N N . LYS A 1 225 ? -10.949 -9.339 -0.746 1.00 91.62 225 LYS A N 1
ATOM 1709 C CA . LYS A 1 225 ? -9.542 -9.160 -0.348 1.00 91.62 225 LYS A CA 1
ATOM 1710 C C . LYS A 1 225 ? -8.616 -10.150 -1.044 1.00 91.62 225 LYS A C 1
ATOM 1712 O O . LYS A 1 225 ? -7.481 -9.808 -1.380 1.00 91.62 225 LYS A O 1
ATOM 1717 N N . ARG A 1 226 ? -9.075 -11.388 -1.235 1.00 94.44 226 ARG A N 1
ATOM 1718 C CA . ARG A 1 226 ? -8.324 -12.425 -1.948 1.00 94.44 226 ARG A CA 1
ATOM 1719 C C . ARG A 1 226 ? -8.114 -12.042 -3.415 1.00 94.44 226 ARG A C 1
ATOM 1721 O O . ARG A 1 226 ? -6.970 -12.055 -3.862 1.00 94.44 226 ARG A O 1
ATOM 1728 N N . LEU A 1 227 ? -9.172 -11.632 -4.115 1.00 94.62 227 LEU A N 1
ATOM 1729 C CA . LEU A 1 227 ? -9.113 -11.222 -5.520 1.00 94.62 227 LEU A CA 1
ATOM 1730 C C . LEU A 1 227 ? -8.262 -9.966 -5.727 1.00 94.62 227 LEU A C 1
ATOM 1732 O O . LEU A 1 227 ? -7.449 -9.952 -6.647 1.00 94.62 227 LEU A O 1
ATOM 1736 N N . ILE A 1 228 ? -8.354 -8.961 -4.846 1.00 92.50 228 ILE A N 1
ATOM 1737 C CA . ILE A 1 228 ? -7.456 -7.788 -4.880 1.00 92.50 228 ILE A CA 1
ATOM 1738 C C . ILE A 1 228 ? -5.992 -8.246 -4.868 1.00 92.50 228 ILE A C 1
ATOM 1740 O O . ILE A 1 228 ? -5.215 -7.880 -5.746 1.00 92.50 228 ILE A O 1
ATOM 1744 N N . ARG A 1 229 ? -5.616 -9.127 -3.929 1.00 90.00 229 ARG A N 1
ATOM 1745 C CA . ARG A 1 229 ? -4.242 -9.659 -3.842 1.00 90.00 229 ARG A CA 1
ATOM 1746 C C . ARG A 1 229 ? -3.849 -10.487 -5.065 1.00 90.00 229 ARG A C 1
ATOM 1748 O O . ARG A 1 229 ? -2.677 -10.524 -5.433 1.00 90.00 229 ARG A O 1
ATOM 1755 N N . GLU A 1 230 ? -4.775 -11.232 -5.659 1.00 91.56 230 GLU A N 1
ATOM 1756 C CA . GLU A 1 230 ? -4.526 -11.989 -6.890 1.00 91.56 230 GLU A CA 1
ATOM 1757 C C . GLU A 1 230 ? -4.251 -11.062 -8.082 1.00 91.56 230 GLU A C 1
ATOM 1759 O O . GLU A 1 230 ? -3.243 -11.263 -8.765 1.00 91.56 230 GLU A O 1
ATOM 1764 N N . LEU A 1 231 ? -5.069 -10.021 -8.271 1.00 91.19 231 LEU A N 1
ATOM 1765 C CA . LEU A 1 231 ? -4.910 -9.011 -9.323 1.00 91.19 231 LEU A CA 1
ATOM 1766 C C . LEU A 1 231 ? -3.619 -8.207 -9.152 1.00 91.19 231 LEU A C 1
ATOM 1768 O O . LEU A 1 231 ? -2.841 -8.099 -10.097 1.00 91.19 231 LEU A O 1
ATOM 1772 N N . GLU A 1 232 ? -3.330 -7.721 -7.942 1.00 88.62 232 GLU A N 1
ATOM 1773 C CA . GLU A 1 232 ? -2.075 -7.017 -7.648 1.00 88.62 232 GLU A CA 1
ATOM 1774 C C . GLU A 1 232 ? -0.851 -7.885 -7.960 1.00 88.62 232 GLU A C 1
ATOM 1776 O O . GLU A 1 232 ? 0.099 -7.425 -8.584 1.00 88.62 232 GLU A O 1
ATOM 1781 N N . ARG A 1 233 ? -0.869 -9.170 -7.575 1.00 88.12 233 ARG A N 1
ATOM 1782 C CA . ARG A 1 233 ? 0.223 -10.101 -7.910 1.00 88.12 233 ARG A CA 1
ATOM 1783 C C . ARG A 1 233 ? 0.330 -10.345 -9.411 1.00 88.12 233 ARG A C 1
ATOM 1785 O O . ARG A 1 233 ? 1.431 -10.577 -9.904 1.00 88.12 233 ARG A O 1
ATOM 1792 N N . HIS A 1 234 ? -0.785 -10.339 -10.139 1.00 89.94 234 HIS A N 1
ATOM 1793 C CA . HIS A 1 234 ? -0.756 -10.437 -11.595 1.00 89.94 234 HIS A CA 1
ATOM 1794 C C . HIS A 1 234 ? -0.079 -9.211 -12.218 1.00 89.94 234 HIS A C 1
ATOM 1796 O O . HIS A 1 234 ? 0.838 -9.377 -13.020 1.00 89.94 234 HIS A O 1
ATOM 1802 N N . LEU A 1 235 ? -0.487 -8.005 -11.816 1.00 89.19 235 LEU A N 1
ATOM 1803 C CA . LEU A 1 235 ? 0.106 -6.745 -12.267 1.00 89.19 235 LEU A CA 1
ATOM 1804 C C . LEU A 1 235 ? 1.597 -6.656 -11.925 1.00 89.19 235 LEU A C 1
ATOM 1806 O O . LEU A 1 235 ? 2.400 -6.263 -12.768 1.00 89.19 235 LEU A O 1
ATOM 1810 N N . GLU A 1 236 ? 1.990 -7.106 -10.735 1.00 87.44 236 GLU A N 1
ATOM 1811 C CA . GLU A 1 236 ? 3.395 -7.153 -10.329 1.00 87.44 236 GLU A CA 1
ATOM 1812 C C . GLU A 1 236 ? 4.217 -8.089 -11.229 1.00 87.44 236 GLU A C 1
ATOM 1814 O O . GLU A 1 236 ? 5.270 -7.698 -11.727 1.00 87.44 236 GLU A O 1
ATOM 1819 N N . ARG A 1 237 ? 3.712 -9.291 -11.543 1.00 89.81 237 ARG A N 1
ATOM 1820 C CA . ARG A 1 237 ? 4.389 -10.193 -12.494 1.00 89.81 237 ARG A CA 1
ATOM 1821 C C . ARG A 1 237 ? 4.540 -9.561 -13.877 1.00 89.81 237 ARG A C 1
ATOM 1823 O O . ARG A 1 237 ? 5.594 -9.701 -14.491 1.00 89.81 237 ARG A O 1
ATOM 1830 N N . ARG A 1 238 ? 3.517 -8.850 -14.369 1.00 91.56 238 ARG A N 1
ATOM 1831 C CA . ARG A 1 238 ? 3.596 -8.115 -15.645 1.00 91.56 238 ARG A CA 1
ATOM 1832 C C . ARG A 1 238 ? 4.644 -7.007 -15.594 1.00 91.56 238 ARG A C 1
ATOM 1834 O O . ARG A 1 238 ? 5.421 -6.870 -16.535 1.00 91.56 238 ARG A O 1
ATOM 1841 N N . CYS A 1 239 ? 4.709 -6.276 -14.481 1.00 91.19 239 CYS A N 1
ATOM 1842 C CA . CYS A 1 239 ? 5.728 -5.257 -14.247 1.00 91.19 239 CYS A CA 1
ATOM 1843 C C . CYS A 1 239 ? 7.136 -5.850 -14.331 1.00 91.19 239 CYS A C 1
ATOM 1845 O O . CYS A 1 239 ? 7.980 -5.360 -15.078 1.00 91.19 239 CYS A O 1
ATOM 1847 N N . GLN A 1 240 ? 7.379 -6.934 -13.592 1.00 91.25 240 GLN A N 1
ATOM 1848 C CA . GLN A 1 240 ? 8.668 -7.619 -13.555 1.00 91.25 240 GLN A CA 1
ATOM 1849 C C . GLN A 1 240 ? 9.071 -8.137 -14.935 1.00 91.25 240 GLN A C 1
ATOM 1851 O O . GLN A 1 240 ? 10.206 -7.919 -15.350 1.00 91.25 240 GLN A O 1
ATOM 1856 N N . GLN A 1 241 ? 8.142 -8.759 -15.667 1.00 93.19 241 GLN A N 1
ATOM 1857 C CA . GLN A 1 241 ? 8.380 -9.247 -17.027 1.00 93.19 241 GLN A CA 1
ATOM 1858 C C . GLN A 1 241 ? 8.807 -8.119 -17.971 1.00 93.19 241 GLN A C 1
ATOM 1860 O O . GLN A 1 241 ? 9.850 -8.238 -18.609 1.00 93.19 241 GLN A O 1
ATOM 1865 N N . ALA A 1 242 ? 8.062 -7.009 -18.010 1.00 93.69 242 ALA A N 1
ATOM 1866 C CA . ALA A 1 242 ? 8.405 -5.859 -18.847 1.00 93.69 242 ALA A CA 1
ATOM 1867 C C . ALA A 1 242 ? 9.756 -5.242 -18.445 1.00 93.69 242 ALA A C 1
ATOM 1869 O O . ALA A 1 242 ? 10.603 -4.973 -19.294 1.00 93.69 242 ALA A O 1
ATOM 1870 N N . MET A 1 243 ? 9.997 -5.083 -17.138 1.00 94.00 243 MET A N 1
ATOM 1871 C CA . MET A 1 243 ? 11.252 -4.539 -16.613 1.00 94.00 243 MET A CA 1
ATOM 1872 C C . MET A 1 243 ? 12.463 -5.434 -16.895 1.00 94.00 243 MET A C 1
ATOM 1874 O O . MET A 1 243 ? 13.572 -4.930 -17.042 1.00 94.00 243 MET A O 1
ATOM 1878 N N . GLN A 1 244 ? 12.296 -6.756 -16.895 1.00 95.19 244 GLN A N 1
ATOM 1879 C CA . GLN A 1 244 ? 13.366 -7.694 -17.235 1.00 95.19 244 GLN A CA 1
ATOM 1880 C C . GLN A 1 244 ? 13.608 -7.735 -18.746 1.00 95.19 244 GLN A C 1
ATOM 1882 O O . GLN A 1 244 ? 14.761 -7.737 -19.162 1.00 95.19 244 GLN A O 1
ATOM 1887 N N . ALA A 1 245 ? 12.548 -7.741 -19.561 1.00 94.75 245 ALA A N 1
ATOM 1888 C CA . ALA A 1 245 ? 12.658 -7.738 -21.018 1.00 94.75 245 ALA A CA 1
ATOM 1889 C C . ALA A 1 245 ? 13.378 -6.480 -21.528 1.00 94.75 245 ALA A C 1
ATOM 1891 O O . ALA A 1 245 ? 14.359 -6.597 -22.259 1.00 94.75 245 ALA A O 1
ATOM 1892 N N . GLY A 1 246 ? 12.966 -5.295 -21.062 1.00 95.62 246 GLY A N 1
ATOM 1893 C CA . GLY A 1 246 ? 13.627 -4.037 -21.413 1.00 95.62 246 GLY A CA 1
ATOM 1894 C C . GLY A 1 246 ? 15.106 -4.021 -21.015 1.00 95.62 246 GLY A C 1
ATOM 1895 O O . GLY A 1 246 ? 15.956 -3.768 -21.865 1.00 95.62 246 GLY A O 1
ATOM 1896 N N . ARG A 1 247 ? 15.434 -4.412 -19.772 1.00 94.44 247 ARG A N 1
ATOM 1897 C CA . ARG A 1 247 ? 16.827 -4.475 -19.288 1.00 94.44 247 ARG A CA 1
ATOM 1898 C C . ARG A 1 247 ? 17.713 -5.410 -20.105 1.00 94.44 247 ARG A C 1
ATOM 1900 O O . ARG A 1 247 ? 18.833 -5.035 -20.427 1.00 94.44 247 ARG A O 1
ATOM 1907 N N . ARG A 1 248 ? 17.212 -6.585 -20.500 1.00 96.50 248 ARG A N 1
ATOM 1908 C CA . ARG A 1 248 ? 17.966 -7.508 -21.369 1.00 96.50 248 ARG A CA 1
ATOM 1909 C C . ARG A 1 248 ? 18.332 -6.863 -22.707 1.00 96.50 248 ARG A C 1
ATOM 1911 O O . ARG A 1 248 ? 19.440 -7.064 -23.191 1.00 96.50 248 ARG A O 1
ATOM 1918 N N . HIS A 1 249 ? 17.428 -6.082 -23.301 1.00 96.06 249 HIS A N 1
ATOM 1919 C CA . HIS A 1 249 ? 17.726 -5.360 -24.541 1.00 96.06 249 HIS A CA 1
ATOM 1920 C C . HIS A 1 249 ? 18.682 -4.183 -24.322 1.00 96.06 249 HIS A C 1
ATOM 1922 O O . HIS A 1 249 ? 19.515 -3.927 -25.186 1.00 96.06 249 HIS A O 1
ATOM 1928 N N . GLU A 1 250 ? 18.619 -3.494 -23.180 1.00 94.00 250 GLU A N 1
ATOM 1929 C CA . GLU A 1 250 ? 19.614 -2.472 -22.822 1.00 94.00 250 GLU A CA 1
ATOM 1930 C C . GLU A 1 250 ? 21.020 -3.063 -22.680 1.00 94.00 250 GLU A C 1
ATOM 1932 O O . GLU A 1 250 ? 21.968 -2.531 -23.255 1.00 94.00 250 GLU A O 1
ATOM 1937 N N . GLU A 1 251 ? 21.144 -4.184 -21.965 1.00 94.31 251 GLU A N 1
ATOM 1938 C CA . GLU A 1 251 ? 22.400 -4.925 -21.785 1.00 94.31 251 GLU A CA 1
ATOM 1939 C C . GLU A 1 251 ? 22.961 -5.434 -23.121 1.00 94.31 251 GLU A C 1
ATOM 1941 O O . GLU A 1 251 ? 24.174 -5.464 -23.313 1.00 94.31 251 GLU A O 1
ATOM 1946 N N . ALA A 1 252 ? 22.087 -5.776 -24.071 1.00 95.06 252 ALA A N 1
ATOM 1947 C CA . ALA A 1 252 ? 22.454 -6.153 -25.435 1.00 95.06 252 ALA A CA 1
ATOM 1948 C C . ALA A 1 252 ? 22.707 -4.951 -26.373 1.00 95.06 252 ALA A C 1
ATOM 1950 O O . ALA A 1 252 ? 22.942 -5.148 -27.564 1.00 95.06 252 ALA A O 1
ATOM 1951 N N . HIS A 1 253 ? 22.645 -3.713 -25.869 1.00 92.62 253 HIS A N 1
ATOM 1952 C CA . HIS A 1 253 ? 22.750 -2.469 -26.646 1.00 92.62 253 HIS A CA 1
ATOM 1953 C C . HIS A 1 253 ? 21.680 -2.301 -27.749 1.00 92.62 253 HIS A C 1
ATOM 1955 O O . HIS A 1 253 ? 21.836 -1.513 -28.682 1.00 92.62 253 HIS A O 1
ATOM 1961 N N . GLU A 1 254 ? 20.544 -2.986 -27.626 1.00 94.25 254 GLU A N 1
ATOM 1962 C CA . GLU A 1 254 ? 19.416 -2.946 -28.559 1.00 94.25 254 GLU A CA 1
ATOM 1963 C C . GLU A 1 254 ? 18.374 -1.889 -28.132 1.00 94.25 254 GLU A C 1
ATOM 1965 O O . GLU A 1 254 ? 17.226 -2.208 -27.815 1.00 94.25 254 GLU A O 1
ATOM 1970 N N . LEU A 1 255 ? 18.763 -0.606 -28.125 1.00 92.06 255 LEU A N 1
ATOM 1971 C CA . LEU A 1 255 ? 17.966 0.492 -27.539 1.00 92.06 255 LEU A CA 1
ATOM 1972 C C . LEU A 1 255 ? 16.525 0.587 -28.077 1.00 92.06 255 LEU A C 1
ATOM 1974 O O . LEU A 1 255 ? 15.587 0.779 -27.307 1.00 92.06 255 LEU A O 1
ATOM 1978 N N . GLU A 1 256 ? 16.321 0.416 -29.385 1.00 93.25 256 GLU A N 1
ATOM 1979 C CA . GLU A 1 256 ? 14.984 0.478 -30.001 1.00 93.25 256 GLU A CA 1
ATOM 1980 C C . GLU A 1 256 ? 14.075 -0.685 -29.571 1.00 93.25 256 GLU A C 1
ATOM 1982 O O . GLU A 1 256 ? 12.855 -0.537 -29.501 1.00 93.25 256 GLU A O 1
ATOM 1987 N N . ARG A 1 257 ? 14.651 -1.853 -29.257 1.00 94.50 257 ARG A N 1
ATOM 1988 C CA . ARG A 1 257 ? 13.886 -2.980 -28.708 1.00 94.50 257 ARG A CA 1
ATOM 1989 C C . ARG A 1 257 ? 13.569 -2.751 -27.236 1.00 94.50 257 ARG A C 1
ATOM 1991 O O . ARG A 1 257 ? 12.429 -2.965 -26.839 1.00 94.50 257 ARG A O 1
ATOM 1998 N N . ALA A 1 258 ? 14.521 -2.226 -26.463 1.00 95.19 258 ALA A N 1
ATOM 1999 C CA . ALA A 1 258 ? 14.288 -1.854 -25.069 1.00 95.19 258 ALA A CA 1
ATOM 2000 C C . ALA A 1 258 ? 13.145 -0.831 -24.926 1.00 95.19 258 ALA A C 1
ATOM 2002 O O . ALA A 1 258 ? 12.246 -1.027 -24.109 1.00 95.19 258 ALA A O 1
ATOM 2003 N N . LEU A 1 259 ? 13.124 0.210 -25.772 1.00 94.75 259 LEU A N 1
ATOM 2004 C CA . LEU A 1 259 ? 12.035 1.194 -25.816 1.00 94.75 259 LEU A CA 1
ATOM 2005 C C . LEU A 1 259 ? 10.675 0.523 -26.053 1.00 94.75 259 LEU A C 1
ATOM 2007 O O . LEU A 1 259 ? 9.742 0.739 -25.281 1.00 94.75 259 LEU A O 1
ATOM 2011 N N . LYS A 1 260 ? 10.574 -0.346 -27.066 1.00 95.31 260 LYS A N 1
ATOM 2012 C CA . LYS A 1 260 ? 9.328 -1.063 -27.382 1.00 95.31 260 LYS A CA 1
ATOM 2013 C C . LYS A 1 260 ? 8.844 -1.948 -26.235 1.00 95.31 260 LYS A C 1
ATOM 2015 O O . LYS A 1 260 ? 7.641 -1.987 -25.977 1.00 95.31 260 LYS A O 1
ATOM 2020 N N . GLU A 1 261 ? 9.747 -2.637 -25.540 1.00 95.88 261 GLU A N 1
ATOM 2021 C CA . GLU A 1 261 ? 9.380 -3.466 -24.385 1.00 95.88 261 GLU A CA 1
ATOM 2022 C C . GLU A 1 261 ? 8.831 -2.622 -23.229 1.00 95.88 261 GLU A C 1
ATOM 2024 O O . GLU A 1 261 ? 7.793 -2.959 -22.653 1.00 95.88 261 GLU A O 1
ATOM 2029 N N . TYR A 1 262 ? 9.456 -1.484 -22.919 1.00 96.00 262 TYR A N 1
ATOM 2030 C CA . TYR A 1 262 ? 8.958 -0.591 -21.873 1.00 96.00 262 TYR A CA 1
ATOM 2031 C C . TYR A 1 262 ? 7.641 0.101 -22.248 1.00 96.00 262 TYR A C 1
ATOM 2033 O O . TYR A 1 262 ? 6.746 0.197 -21.405 1.00 96.00 262 TYR A O 1
ATOM 2041 N N . GLU A 1 263 ? 7.471 0.523 -23.504 1.00 94.88 263 GLU A N 1
ATOM 2042 C CA . GLU A 1 263 ? 6.203 1.059 -24.018 1.00 94.88 263 GLU A CA 1
ATOM 2043 C C . GLU A 1 263 ? 5.079 0.017 -23.958 1.00 94.88 263 GLU A C 1
ATOM 2045 O O . GLU A 1 263 ? 3.961 0.322 -23.537 1.00 94.88 263 GLU A O 1
ATOM 2050 N N . SER A 1 264 ? 5.366 -1.227 -24.351 1.00 93.06 264 SER A N 1
ATOM 2051 C CA . SER A 1 264 ? 4.430 -2.350 -24.244 1.00 93.06 264 SER A CA 1
ATOM 2052 C C . SER A 1 264 ? 4.068 -2.628 -22.782 1.00 93.06 264 SER A C 1
ATOM 2054 O O . SER A 1 264 ? 2.892 -2.784 -22.445 1.00 93.06 264 SER A O 1
ATOM 2056 N N . GLY A 1 265 ? 5.061 -2.592 -21.889 1.00 93.12 265 GLY A N 1
ATOM 2057 C CA . GLY A 1 265 ? 4.874 -2.686 -20.445 1.00 93.12 265 GLY A CA 1
ATOM 2058 C C . GLY A 1 265 ? 3.952 -1.603 -19.890 1.00 93.12 265 GLY A C 1
ATOM 2059 O O . GLY A 1 265 ? 3.068 -1.910 -19.094 1.00 93.12 265 GLY A O 1
ATOM 2060 N N . LEU A 1 266 ? 4.092 -0.349 -20.336 1.00 93.25 266 LEU A N 1
ATOM 2061 C CA . LEU A 1 266 ? 3.246 0.760 -19.878 1.00 93.25 266 LEU A CA 1
ATOM 2062 C C . LEU A 1 266 ? 1.766 0.568 -20.196 1.00 93.25 266 LEU A C 1
ATOM 2064 O O . LEU A 1 266 ? 0.920 1.019 -19.425 1.00 93.25 266 LEU A O 1
ATOM 2068 N N . ARG A 1 267 ? 1.434 -0.131 -21.286 1.00 92.00 267 ARG A N 1
ATOM 2069 C CA . ARG A 1 267 ? 0.035 -0.417 -21.646 1.00 92.00 267 ARG A CA 1
ATOM 2070 C C . ARG A 1 267 ? -0.675 -1.275 -20.601 1.00 92.00 267 ARG A C 1
ATOM 2072 O O . ARG A 1 267 ? -1.899 -1.240 -20.546 1.00 92.00 267 ARG A O 1
ATOM 2079 N N . TRP A 1 268 ? 0.069 -2.003 -19.761 1.00 90.62 268 TRP A N 1
ATOM 2080 C CA . TRP A 1 268 ? -0.482 -2.754 -18.629 1.00 90.62 268 TRP A CA 1
ATOM 2081 C C . TRP A 1 268 ? -0.888 -1.890 -17.432 1.00 90.62 268 TRP A C 1
ATOM 2083 O O . TRP A 1 268 ? -1.602 -2.378 -16.559 1.00 90.62 268 TRP A O 1
ATOM 2093 N N . PHE A 1 269 ? -0.470 -0.623 -17.397 1.00 91.00 269 PHE A N 1
ATOM 2094 C CA . PHE A 1 269 ? -0.690 0.294 -16.279 1.00 91.00 269 PHE A CA 1
ATOM 2095 C C . PHE A 1 269 ? -1.314 1.603 -16.790 1.00 91.00 269 PHE A C 1
ATOM 2097 O O . PHE A 1 269 ? -0.613 2.614 -16.917 1.00 91.00 269 PHE A O 1
ATOM 2104 N N . PRO A 1 270 ? -2.613 1.588 -17.152 1.00 85.06 270 PRO A N 1
ATOM 2105 C CA . PRO A 1 270 ? -3.291 2.760 -17.704 1.00 85.06 270 PRO A CA 1
ATOM 2106 C C . PRO A 1 270 ? -3.479 3.880 -16.669 1.00 85.06 270 PRO A C 1
ATOM 2108 O O . PRO A 1 270 ? -3.409 5.050 -17.039 1.00 85.06 270 PRO A O 1
ATOM 2111 N N . SER A 1 271 ? -3.674 3.533 -15.393 1.00 82.75 271 SER A N 1
ATOM 2112 C CA . SER A 1 271 ? -3.810 4.469 -14.274 1.00 82.75 271 SER A CA 1
ATOM 2113 C C . SER A 1 271 ? -2.455 4.841 -13.656 1.00 82.75 271 SER A C 1
ATOM 2115 O O . SER A 1 271 ? -1.494 4.066 -13.696 1.00 82.75 271 SER A O 1
ATOM 2117 N N . ASP A 1 272 ? -2.382 6.023 -13.037 1.00 78.06 272 ASP A N 1
ATOM 2118 C CA . ASP A 1 272 ? -1.200 6.482 -12.287 1.00 78.06 272 ASP A CA 1
ATOM 2119 C C . ASP A 1 272 ? -1.055 5.810 -10.908 1.00 78.06 272 ASP A C 1
ATOM 2121 O O . ASP A 1 272 ? -0.047 5.988 -10.223 1.00 78.06 272 ASP A O 1
ATOM 2125 N N . ASP A 1 273 ? -2.031 4.986 -10.519 1.00 75.75 273 ASP A N 1
ATOM 2126 C CA . ASP A 1 273 ? -2.111 4.376 -9.193 1.00 75.75 273 ASP A CA 1
ATOM 2127 C C . ASP A 1 273 ? -1.071 3.266 -8.980 1.00 75.75 273 ASP A C 1
ATOM 2129 O O . ASP A 1 273 ? -0.629 3.030 -7.850 1.00 75.75 273 ASP A O 1
ATOM 2133 N N . HIS A 1 274 ? -0.650 2.568 -10.044 1.00 83.19 274 HIS A N 1
ATOM 2134 C CA . HIS A 1 274 ? 0.305 1.467 -9.916 1.00 83.19 274 HIS A CA 1
ATOM 2135 C C . HIS A 1 274 ? 1.766 1.961 -9.989 1.00 83.19 274 HIS A C 1
ATOM 2137 O O . HIS A 1 274 ? 2.189 2.476 -11.030 1.00 83.19 274 HIS A O 1
ATOM 2143 N N . PRO A 1 275 ? 2.622 1.696 -8.975 1.00 82.75 275 PRO A N 1
ATOM 2144 C CA . PRO A 1 275 ? 4.003 2.199 -8.931 1.00 82.75 275 PRO A CA 1
ATOM 2145 C C . PRO A 1 275 ? 4.879 1.798 -10.126 1.00 82.75 275 PRO A C 1
ATOM 2147 O O . PRO A 1 275 ? 5.876 2.457 -10.424 1.00 82.75 275 PRO A O 1
ATOM 2150 N N . CYS A 1 276 ? 4.539 0.697 -10.804 1.00 88.00 276 CYS A N 1
ATOM 2151 C CA . CYS A 1 276 ? 5.273 0.247 -11.986 1.00 88.00 276 CYS A CA 1
ATOM 2152 C C . CYS A 1 276 ? 5.245 1.263 -13.131 1.00 88.00 276 CYS A C 1
ATOM 2154 O O . CYS A 1 276 ? 6.238 1.389 -13.843 1.00 88.00 276 CYS A O 1
ATOM 2156 N N . ARG A 1 277 ? 4.152 2.018 -13.284 1.00 90.75 277 ARG A N 1
ATOM 2157 C CA . ARG A 1 277 ? 4.029 3.016 -14.347 1.00 90.75 277 ARG A CA 1
ATOM 2158 C C . ARG A 1 277 ? 5.151 4.048 -14.272 1.00 90.75 277 ARG A C 1
ATOM 2160 O O . ARG A 1 277 ? 5.874 4.228 -15.246 1.00 90.75 277 ARG A O 1
ATOM 2167 N N . GLY A 1 278 ? 5.379 4.618 -13.087 1.00 88.88 278 GLY A N 1
ATOM 2168 C CA . GLY A 1 278 ? 6.477 5.561 -12.858 1.00 88.88 278 GLY A CA 1
ATOM 2169 C C . GLY A 1 278 ? 7.865 4.938 -13.058 1.00 88.88 278 GLY A C 1
ATOM 2170 O O . GLY A 1 278 ? 8.773 5.596 -13.562 1.00 88.88 278 GLY A O 1
ATOM 2171 N N . LYS A 1 279 ? 8.046 3.650 -12.720 1.00 90.31 279 LYS A N 1
ATOM 2172 C CA . LYS A 1 279 ? 9.309 2.933 -12.986 1.00 90.31 279 LYS A CA 1
ATOM 2173 C C . LYS A 1 279 ? 9.574 2.805 -14.487 1.00 90.31 279 LYS A C 1
ATOM 2175 O O . LYS A 1 279 ? 10.679 3.109 -14.923 1.00 90.31 279 LYS A O 1
ATOM 2180 N N . LEU A 1 280 ? 8.573 2.373 -15.251 1.00 92.56 280 LEU A N 1
ATOM 2181 C CA . LEU A 1 280 ? 8.661 2.191 -16.700 1.00 92.56 280 LEU A CA 1
ATOM 2182 C C . LEU A 1 280 ? 8.857 3.530 -17.426 1.00 92.56 280 LEU A C 1
ATOM 2184 O O . LEU A 1 280 ? 9.745 3.636 -18.267 1.00 92.56 280 LEU A O 1
ATOM 2188 N N . GLN A 1 281 ? 8.107 4.571 -17.046 1.00 93.56 281 GLN A N 1
ATOM 2189 C CA . GLN A 1 281 ? 8.288 5.936 -17.561 1.00 93.56 281 GLN A CA 1
ATOM 2190 C C . GLN A 1 281 ? 9.719 6.431 -17.346 1.00 93.56 281 GLN A C 1
ATOM 2192 O O . GLN A 1 281 ? 10.351 6.917 -18.279 1.00 93.56 281 GLN A O 1
ATOM 2197 N N . LYS A 1 282 ? 10.272 6.231 -16.144 1.00 93.19 282 LYS A N 1
ATOM 2198 C CA . LYS A 1 282 ? 11.651 6.622 -15.842 1.00 93.19 282 LYS A CA 1
ATOM 2199 C C . LYS A 1 282 ? 12.674 5.923 -16.746 1.00 93.19 282 LYS A C 1
ATOM 2201 O O . LYS A 1 282 ? 13.655 6.557 -17.131 1.00 93.19 282 LYS A O 1
ATOM 2206 N N . GLN A 1 283 ? 12.470 4.643 -17.075 1.00 94.31 283 GLN A N 1
ATOM 2207 C CA . GLN A 1 283 ? 13.359 3.933 -18.004 1.00 94.31 283 GLN A CA 1
ATOM 2208 C C . GLN A 1 283 ? 13.246 4.481 -19.427 1.00 94.31 283 GLN A C 1
ATOM 2210 O O . GLN A 1 283 ? 14.267 4.751 -20.056 1.00 94.31 283 GLN A O 1
ATOM 2215 N N . LEU A 1 284 ? 12.022 4.723 -19.909 1.00 93.25 284 LEU A N 1
ATOM 2216 C CA . LEU A 1 284 ? 11.795 5.326 -21.226 1.00 93.25 284 LEU A CA 1
ATOM 2217 C C . LEU A 1 284 ? 12.467 6.692 -21.349 1.00 93.25 284 LEU A C 1
ATOM 2219 O O . LEU A 1 284 ? 13.242 6.911 -22.276 1.00 93.25 284 LEU A O 1
ATOM 2223 N N . GLU A 1 285 ? 12.249 7.582 -20.381 1.00 93.38 285 GLU A N 1
ATOM 2224 C CA . GLU A 1 285 ? 12.891 8.899 -20.361 1.00 93.38 285 GLU A CA 1
ATOM 2225 C C . GLU A 1 285 ? 14.422 8.797 -20.348 1.00 93.38 285 GLU A C 1
ATOM 2227 O O . GLU A 1 285 ? 15.106 9.592 -20.996 1.00 93.38 285 GLU A O 1
ATOM 2232 N N . GLY A 1 286 ? 14.971 7.825 -19.612 1.00 92.62 286 GLY A N 1
ATOM 2233 C CA . GLY A 1 286 ? 16.405 7.547 -19.581 1.00 92.62 286 GLY A CA 1
ATOM 2234 C C . GLY A 1 286 ? 16.940 7.142 -20.954 1.00 92.62 286 GLY A C 1
ATOM 2235 O O . GLY A 1 286 ? 17.899 7.739 -21.444 1.00 92.62 286 GLY A O 1
ATOM 2236 N N . LEU A 1 287 ? 16.285 6.183 -21.609 1.00 90.62 287 LEU A N 1
ATOM 2237 C CA . LEU A 1 287 ? 16.690 5.688 -22.924 1.00 90.62 287 LEU A CA 1
ATOM 2238 C C . LEU A 1 287 ? 16.528 6.723 -24.031 1.00 90.62 287 LEU A C 1
ATOM 2240 O O . LEU A 1 287 ? 17.398 6.837 -24.895 1.00 90.62 287 LEU A O 1
ATOM 2244 N N . GLU A 1 288 ? 15.465 7.523 -24.004 1.00 90.19 288 GLU A N 1
ATOM 2245 C CA . GLU A 1 288 ? 15.280 8.605 -24.969 1.00 90.19 288 GLU A CA 1
ATOM 2246 C C . GLU A 1 288 ? 16.386 9.659 -24.875 1.00 90.19 288 GLU A C 1
ATOM 2248 O O . GLU A 1 288 ? 16.834 10.175 -25.905 1.00 90.19 288 GLU A O 1
ATOM 2253 N N . ARG A 1 289 ? 16.850 9.971 -23.657 1.00 90.31 289 ARG A N 1
ATOM 2254 C CA . ARG A 1 289 ? 18.002 10.861 -23.448 1.00 90.31 289 ARG A CA 1
ATOM 2255 C C . ARG A 1 289 ? 19.275 10.243 -24.013 1.00 90.31 289 ARG A C 1
ATOM 2257 O O . ARG A 1 289 ? 19.985 10.925 -24.748 1.00 90.31 289 ARG A O 1
ATOM 2264 N N . THR A 1 290 ? 19.526 8.963 -23.742 1.00 88.12 290 THR A N 1
ATOM 2265 C CA . THR A 1 290 ? 20.683 8.234 -24.286 1.00 88.12 290 THR A CA 1
ATOM 2266 C C . THR A 1 290 ? 20.664 8.208 -25.814 1.00 88.12 290 THR A C 1
ATOM 2268 O O . THR A 1 290 ? 21.671 8.515 -26.445 1.00 88.12 290 THR A O 1
ATOM 2271 N N . ARG A 1 291 ? 19.504 7.945 -26.429 1.00 85.50 291 ARG A N 1
ATOM 2272 C CA . ARG A 1 291 ? 19.337 7.950 -27.890 1.00 85.50 291 ARG A CA 1
ATOM 2273 C C . ARG A 1 291 ? 19.616 9.323 -28.502 1.00 85.50 291 ARG A C 1
ATOM 2275 O O . ARG A 1 291 ? 20.255 9.403 -29.543 1.00 85.50 291 ARG A O 1
ATOM 2282 N N . LYS A 1 292 ? 19.155 10.406 -27.865 1.00 85.62 292 LYS A N 1
ATOM 2283 C CA . LYS A 1 292 ? 19.421 11.786 -28.316 1.00 85.62 292 LYS A CA 1
ATOM 2284 C C . LYS A 1 292 ? 20.891 12.193 -28.160 1.00 85.62 292 LYS A C 1
ATOM 2286 O O . LYS A 1 292 ? 21.340 13.069 -28.890 1.00 85.62 292 LYS A O 1
ATOM 2291 N N . ALA A 1 293 ? 21.611 11.589 -27.216 1.00 84.25 293 ALA A N 1
ATOM 2292 C CA . ALA A 1 293 ? 23.020 11.868 -26.944 1.00 84.25 293 ALA A CA 1
ATOM 2293 C C . ALA A 1 293 ? 23.998 11.037 -27.798 1.00 84.25 293 ALA A C 1
ATOM 2295 O O . ALA A 1 293 ? 25.190 11.341 -27.810 1.00 84.25 293 ALA A O 1
ATOM 2296 N N . ALA A 1 294 ? 23.524 10.005 -28.503 1.00 75.44 294 ALA A N 1
ATOM 2297 C CA . ALA A 1 294 ? 24.368 9.188 -29.367 1.00 75.44 294 ALA A CA 1
ATOM 2298 C C . ALA A 1 294 ? 24.798 9.984 -30.623 1.00 75.44 294 ALA A C 1
ATOM 2300 O O . ALA A 1 294 ? 23.932 10.527 -31.319 1.00 75.44 294 ALA A O 1
ATOM 2301 N N . PRO A 1 295 ? 26.108 10.082 -30.930 1.00 62.66 295 PRO A N 1
ATOM 2302 C CA . PRO A 1 295 ? 26.577 10.711 -32.161 1.00 62.66 295 PRO A CA 1
ATOM 2303 C C . PRO A 1 295 ? 26.089 9.911 -33.378 1.00 62.66 295 PRO A C 1
ATOM 2305 O O . PRO A 1 295 ? 26.089 8.680 -33.350 1.00 62.66 295 PRO A O 1
ATOM 2308 N N . ARG A 1 296 ? 25.630 10.631 -34.410 1.00 57.19 296 ARG A N 1
ATOM 2309 C CA . ARG A 1 296 ? 25.182 10.054 -35.688 1.00 57.19 296 ARG A CA 1
ATOM 2310 C C . ARG A 1 296 ? 26.329 9.429 -36.467 1.00 57.19 296 ARG A C 1
ATOM 2312 O O . ARG A 1 296 ? 27.425 10.032 -36.449 1.00 57.19 296 ARG A O 1
#

Foldseek 3Di:
DDDDDDDDDDDDDDDDDDDDDPPPPDPDPPPDPDACLVPEAEAPVCVFAKEEDDVVVVHPHYHQFKYKYKDADAPPAAKKKKKKKWKDQAADAVQKFKDKQNHTQGGDDHPVPVDRDIDITIDPPVRDDHPDIMMIMTGRPVRDPPDDGRTMIMTPTHMDIDGADPDDQVVLQVQLVVLQVQLVVQVPDPDRFLVSLVSSLVSLVNSLSSQVVHPPRDPCSVVSVVVNVVSLVVLVVLLVVLVVQLVVCVVVVVLVRSLVSLVVSLSSPPDPPDPSNVVSVVVNVVSVVVVVPDDD

Radius of gyration: 30.5 Å; chains: 1; bounding box: 102×32×113 Å

Sequence (296 aa):
MSRARSAAAAVGFTVAAGLLGVTARRPGAEAAAPDQSGTTFPLGESGGRVFGLGVHLGVDTPTRDAAHFAFEYPPAFPAVYFLRFLARGVEKKGEVEVALNGSPIGSVKPEFDEHRREQQLKLPSRLLRPGMPNRVVFDNTFNSRTGPPEPWAIFRVGLVMKLLPACEPAECLRQAKRLYDLAVSRWHTCSPSAEGIDQALLALSTAELYLETVEPKPAWSPDVKRLIRELERHLERRCQQAMQAGRRHEEAHELERALKEYESGLRWFPSDDHPCRGKLQKQLEGLERTRKAAPR